Protein AF-A0A850RHV7-F1 (afdb_monomer_lite)

Foldseek 3Di:
DDPDDDDDDPDDDDQCLPNPVNLVVLLCVLVVVLVVVLVVVCVVCVVVVNNVVSVVSNVVSVVRSVVSSVLSSVLSVVVVVVVVVPDDPVVNVVVVVVSVVVVVVVVPPDPPVVLVVVLVCPVQADAQDANDDDPFKAWDDDPDAQKTKIWGDDRQKTKIFIDDSPDRGTAKIKIKHFADLCLVVNQVSVCVRVNAFPDDDVVQSKTKHDDPQQKIWIWGKACDDVPGTTITMTMIHRD

Organism: NCBI:txid504901

Structure (mmCIF, N/CA/C/O backbone):
data_AF-A0A850RHV7-F1
#
_entry.id   AF-A0A850RHV7-F1
#
loop_
_atom_site.group_PDB
_atom_site.id
_atom_site.type_symbol
_atom_site.label_atom_id
_atom_site.label_alt_id
_atom_site.label_comp_id
_atom_site.label_asym_id
_atom_site.label_entity_id
_atom_site.label_seq_id
_atom_site.pdbx_PDB_ins_code
_atom_site.Cartn_x
_atom_site.Cartn_y
_atom_site.Cartn_z
_atom_site.occupancy
_atom_site.B_iso_or_equiv
_atom_site.auth_seq_id
_atom_site.auth_comp_id
_atom_site.auth_asym_id
_atom_site.auth_atom_id
_atom_site.pdbx_PDB_model_num
ATOM 1 N N . MET A 1 1 ? -63.631 -4.084 58.390 1.00 56.34 1 MET A N 1
ATOM 2 C CA . MET A 1 1 ? -63.348 -4.512 57.002 1.00 56.34 1 MET A CA 1
ATOM 3 C C . MET A 1 1 ? -61.893 -4.190 56.714 1.00 56.34 1 MET A C 1
ATOM 5 O O . MET A 1 1 ? -61.478 -3.075 57.003 1.00 56.34 1 MET A O 1
ATOM 9 N N . LYS A 1 2 ? -61.099 -5.168 56.269 1.00 55.19 2 LYS A N 1
ATOM 10 C CA . LYS A 1 2 ? -59.670 -4.976 55.983 1.00 55.19 2 LYS A CA 1
ATOM 11 C C . LYS A 1 2 ? -59.550 -4.322 54.597 1.00 55.19 2 LYS A C 1
ATOM 13 O O . LYS A 1 2 ? -60.200 -4.829 53.683 1.00 55.19 2 LYS A O 1
ATOM 18 N N . PRO A 1 3 ? -58.813 -3.211 54.432 1.00 67.62 3 PRO A N 1
ATOM 19 C CA . PRO A 1 3 ? -58.655 -2.593 53.120 1.00 67.62 3 PRO A CA 1
ATOM 20 C C . PRO A 1 3 ? -57.989 -3.586 52.151 1.00 67.62 3 PRO A C 1
ATOM 22 O O . PRO A 1 3 ? -57.141 -4.373 52.591 1.00 67.62 3 PRO A O 1
ATOM 25 N N . PRO A 1 4 ? -58.388 -3.597 50.865 1.00 72.31 4 PRO A N 1
ATOM 26 C CA . PRO A 1 4 ? -57.785 -4.471 49.869 1.00 72.31 4 PRO A CA 1
ATOM 27 C C . PRO A 1 4 ? -56.290 -4.162 49.752 1.00 72.31 4 PRO A C 1
ATOM 29 O O . PRO A 1 4 ? -55.882 -3.000 49.740 1.00 72.31 4 PRO A O 1
ATOM 32 N N . SER A 1 5 ? -55.471 -5.212 49.714 1.00 71.31 5 SER A N 1
ATOM 33 C CA . SER A 1 5 ? -54.028 -5.084 49.522 1.00 71.31 5 SER A CA 1
ATOM 34 C C . SER A 1 5 ? -53.742 -4.390 48.184 1.00 71.31 5 SER A C 1
ATOM 36 O O . SER A 1 5 ? -54.397 -4.725 47.193 1.00 71.31 5 SER A O 1
ATOM 38 N N . PRO A 1 6 ? -52.802 -3.429 48.137 1.00 74.94 6 PRO A N 1
ATOM 39 C CA . PRO A 1 6 ? -52.481 -2.733 46.898 1.00 74.94 6 PRO A CA 1
ATOM 40 C C . PRO A 1 6 ? -51.997 -3.728 45.827 1.00 74.94 6 PRO A C 1
ATOM 42 O O . PRO A 1 6 ? -51.331 -4.712 46.170 1.00 74.94 6 PRO A O 1
ATOM 45 N N . PRO A 1 7 ? -52.335 -3.500 44.545 1.00 73.31 7 PRO A N 1
ATOM 46 C CA . PRO A 1 7 ? -51.920 -4.369 43.451 1.00 73.31 7 PRO A CA 1
ATOM 47 C C . PRO A 1 7 ? -50.393 -4.377 43.324 1.00 73.31 7 PRO A C 1
ATOM 49 O O . PRO A 1 7 ? -49.746 -3.331 43.361 1.00 73.31 7 PRO A O 1
ATOM 52 N N . VAL A 1 8 ? -49.819 -5.572 43.181 1.00 64.19 8 VAL A N 1
ATOM 53 C CA . VAL A 1 8 ? -48.385 -5.754 42.940 1.00 64.19 8 VAL A CA 1
ATOM 54 C C . VAL A 1 8 ? -48.087 -5.316 41.508 1.00 64.19 8 VAL A C 1
ATOM 56 O O . VAL A 1 8 ? -48.475 -5.994 40.557 1.00 64.19 8 VAL A O 1
ATOM 59 N N . VAL A 1 9 ? -47.428 -4.169 41.357 1.00 65.50 9 VAL A N 1
ATOM 60 C CA . VAL A 1 9 ? -46.904 -3.689 40.073 1.00 65.50 9 VAL A CA 1
ATOM 61 C C . VAL A 1 9 ? -45.516 -4.304 39.889 1.00 65.50 9 VAL A C 1
ATOM 63 O O . VAL A 1 9 ? -44.618 -4.062 40.691 1.00 65.50 9 VAL A O 1
ATOM 66 N N . TRP A 1 10 ? -45.368 -5.157 38.873 1.00 55.22 10 TRP A N 1
ATOM 67 C CA . TRP A 1 10 ? -44.138 -5.910 38.576 1.00 55.22 10 TRP A CA 1
ATOM 68 C C . TRP A 1 10 ? -43.162 -5.160 37.656 1.00 55.22 10 TRP A C 1
ATOM 70 O O . TRP A 1 10 ? -42.093 -5.678 37.340 1.00 55.22 10 TRP A O 1
ATOM 80 N N . GLU A 1 11 ? -43.517 -3.952 37.228 1.00 60.34 11 GLU A N 1
ATOM 81 C CA . GLU A 1 11 ? -42.698 -3.116 36.354 1.00 60.34 11 GLU A CA 1
ATOM 82 C C . GLU A 1 11 ? -41.850 -2.177 37.214 1.00 60.34 11 GLU A C 1
ATOM 84 O O . GLU A 1 11 ? -42.357 -1.269 37.871 1.00 60.34 11 GLU A O 1
ATOM 89 N N . ILE A 1 12 ? -40.546 -2.450 37.263 1.00 63.41 12 ILE A N 1
ATOM 90 C CA . ILE A 1 12 ? -39.559 -1.567 37.881 1.00 63.41 12 ILE A CA 1
ATOM 91 C C . ILE A 1 12 ? -38.807 -0.891 36.740 1.00 63.41 12 ILE A C 1
ATOM 93 O O . ILE A 1 12 ? -38.075 -1.559 36.009 1.00 63.41 12 ILE A O 1
ATOM 97 N N . ASP A 1 13 ? -38.946 0.427 36.625 1.00 64.81 13 ASP A N 1
ATOM 98 C CA . ASP A 1 13 ? -38.150 1.227 35.701 1.00 64.81 13 ASP A CA 1
ATOM 99 C C . ASP A 1 13 ? -36.685 1.210 36.150 1.00 64.81 13 ASP A C 1
ATOM 101 O O . ASP A 1 13 ? -36.299 1.835 37.143 1.00 64.81 13 ASP A O 1
ATOM 105 N N . ILE A 1 14 ? -35.843 0.462 35.435 1.00 68.75 14 ILE A N 1
ATOM 106 C CA . ILE A 1 14 ? -34.402 0.442 35.684 1.00 68.75 14 ILE A CA 1
ATOM 107 C C . ILE A 1 14 ? -33.757 1.481 34.770 1.00 68.75 14 ILE A C 1
ATOM 109 O O . ILE A 1 14 ? -33.714 1.287 33.554 1.00 68.75 14 ILE A O 1
ATOM 113 N N . PRO A 1 15 ? -33.172 2.561 35.311 1.00 73.81 15 PRO A N 1
ATOM 114 C CA . PRO A 1 15 ? -32.574 3.579 34.474 1.00 73.81 15 PRO A CA 1
ATOM 115 C C . PRO A 1 15 ? -31.233 3.086 33.907 1.00 73.81 15 PRO A C 1
ATOM 117 O O . PRO A 1 15 ? -30.179 3.279 34.499 1.00 73.81 15 PRO A O 1
ATOM 120 N N . LEU A 1 16 ? -31.267 2.470 32.723 1.00 74.81 16 LEU A N 1
ATOM 121 C CA . LEU A 1 16 ? -30.108 1.998 31.949 1.00 74.81 16 LEU A CA 1
ATOM 122 C C . LEU A 1 16 ? -28.865 2.920 31.962 1.00 74.81 16 LEU A C 1
ATOM 124 O O . LEU A 1 16 ? -27.776 2.452 32.282 1.00 74.81 16 LEU A O 1
ATOM 128 N N . ALA A 1 17 ? -29.003 4.213 31.652 1.00 74.94 17 ALA A N 1
ATOM 129 C CA . ALA A 1 17 ? -27.884 5.149 31.503 1.00 74.94 17 ALA A CA 1
ATOM 130 C C . ALA A 1 17 ? -27.343 5.726 32.823 1.00 74.94 17 ALA A C 1
ATOM 132 O O . ALA A 1 17 ? -26.200 6.171 32.864 1.00 74.94 17 ALA A O 1
ATOM 133 N N . THR A 1 18 ? -28.133 5.735 33.900 1.00 79.31 18 THR A N 1
ATOM 134 C CA . THR A 1 18 ? -27.701 6.268 35.209 1.00 79.31 18 THR A CA 1
ATOM 135 C C . THR A 1 18 ? -27.485 5.176 36.250 1.00 79.31 18 THR A C 1
ATOM 137 O O . THR A 1 18 ? -27.020 5.461 37.352 1.00 79.31 18 THR A O 1
ATOM 140 N N . ASN A 1 19 ? -27.767 3.913 35.914 1.00 83.50 19 ASN A N 1
ATOM 141 C CA . ASN A 1 19 ? -27.531 2.789 36.804 1.00 83.50 19 ASN A CA 1
ATOM 142 C C . ASN A 1 19 ? -26.015 2.565 36.978 1.00 83.50 19 ASN A C 1
ATOM 144 O O . ASN A 1 19 ? -25.340 2.116 36.045 1.00 83.50 19 ASN A O 1
ATOM 148 N N . PRO A 1 20 ? -25.458 2.794 38.184 1.00 83.19 20 PRO A N 1
ATOM 149 C CA . PRO A 1 20 ? -24.019 2.718 38.408 1.00 83.19 20 PRO A CA 1
ATOM 150 C C . PRO A 1 20 ? -23.471 1.297 38.250 1.00 83.19 20 PRO A C 1
ATOM 152 O O . PRO A 1 20 ? -22.288 1.131 37.965 1.00 83.19 20 PRO A O 1
ATOM 155 N N . ARG A 1 21 ? -24.298 0.256 38.430 1.00 84.31 21 ARG A N 1
ATOM 156 C CA . ARG A 1 21 ? -23.876 -1.131 38.185 1.00 84.31 21 ARG A CA 1
ATOM 157 C C . ARG A 1 21 ? -23.715 -1.384 36.691 1.00 84.31 21 ARG A C 1
ATOM 159 O O . ARG A 1 21 ? -22.698 -1.933 36.288 1.00 84.31 21 ARG A O 1
ATOM 166 N N . LEU A 1 22 ? -24.673 -0.925 35.887 1.00 80.06 22 LEU A N 1
ATOM 167 C CA . LEU A 1 22 ? -24.656 -1.104 34.436 1.00 80.06 22 LEU A CA 1
ATOM 168 C C . LEU A 1 22 ? -23.506 -0.312 33.799 1.00 80.06 22 LEU A C 1
ATOM 170 O O . LEU A 1 22 ? -22.745 -0.872 33.015 1.00 80.06 22 LEU A O 1
ATOM 174 N N . LEU A 1 23 ? -23.294 0.939 34.221 1.00 85.75 23 LEU A N 1
ATOM 175 C CA . LEU A 1 23 ? -22.152 1.749 33.781 1.00 85.75 23 LEU A CA 1
ATOM 176 C C . LEU A 1 23 ? -20.805 1.101 34.121 1.00 85.75 23 LEU A C 1
ATOM 178 O O . LEU A 1 23 ? -19.909 1.081 33.280 1.00 85.75 23 LEU A O 1
ATOM 182 N N . LYS A 1 24 ? -20.662 0.528 35.325 1.00 89.00 24 LYS A N 1
ATOM 183 C CA . LYS A 1 24 ? -19.456 -0.225 35.702 1.00 89.00 24 LYS A CA 1
ATOM 184 C C . LYS A 1 24 ? -19.240 -1.432 34.798 1.00 89.00 24 LYS A C 1
ATOM 186 O O . LYS A 1 24 ? -18.117 -1.655 34.363 1.00 89.00 24 LYS A O 1
ATOM 191 N N . THR A 1 25 ? -20.293 -2.191 34.499 1.00 85.19 25 THR A N 1
ATOM 192 C CA . THR A 1 25 ? -20.202 -3.344 33.597 1.00 85.19 25 THR A CA 1
ATOM 193 C C . THR A 1 25 ? -19.806 -2.919 32.186 1.00 85.19 25 THR A C 1
ATOM 195 O O . THR A 1 25 ? -18.900 -3.520 31.623 1.00 85.19 25 THR A O 1
ATOM 198 N N . LEU A 1 26 ? -20.411 -1.863 31.635 1.00 84.38 26 LEU A N 1
ATOM 199 C CA . LEU A 1 26 ? -20.049 -1.340 30.313 1.00 84.38 26 LEU A CA 1
ATOM 200 C C . LEU A 1 26 ? -18.598 -0.854 30.267 1.00 84.38 26 LEU A C 1
ATOM 202 O O . LEU A 1 26 ? -17.870 -1.198 29.342 1.00 84.38 26 LEU A O 1
ATOM 206 N N . ALA A 1 27 ? -18.161 -0.099 31.279 1.00 86.56 27 ALA A N 1
ATOM 207 C CA . ALA A 1 27 ? -16.779 0.362 31.376 1.00 86.56 27 ALA A CA 1
ATOM 208 C C . ALA A 1 27 ? -15.800 -0.817 31.446 1.00 86.56 27 ALA A C 1
ATOM 210 O O . ALA A 1 27 ? -14.771 -0.806 30.775 1.00 86.56 27 ALA A O 1
ATOM 211 N N . LEU A 1 28 ? -16.143 -1.852 32.218 1.00 87.50 28 LEU A N 1
ATOM 212 C CA . LEU A 1 28 ? -15.325 -3.052 32.353 1.00 87.50 28 LEU A CA 1
ATOM 213 C C . LEU A 1 28 ? -15.251 -3.820 31.033 1.00 87.50 28 LEU A C 1
ATOM 215 O O . LEU A 1 28 ? -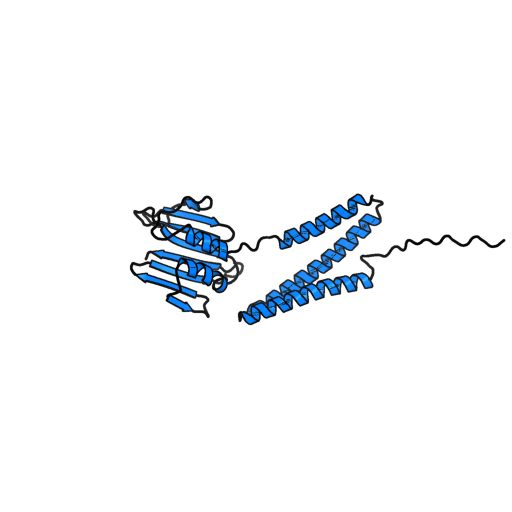14.157 -4.165 30.611 1.00 87.50 28 LEU A O 1
ATOM 219 N N . VAL A 1 29 ? -16.379 -4.045 30.357 1.00 83.38 29 VAL A N 1
ATOM 220 C CA . VAL A 1 29 ? -16.415 -4.762 29.074 1.00 83.38 29 VAL A CA 1
ATOM 221 C C . VAL A 1 29 ? -15.626 -4.010 28.002 1.00 83.38 29 VAL A C 1
ATOM 223 O O . VAL A 1 29 ? -14.756 -4.608 27.371 1.00 83.38 29 VAL A O 1
ATOM 226 N N . SER A 1 30 ? -15.862 -2.706 27.828 1.00 82.25 30 SER A N 1
ATOM 227 C CA . SER A 1 30 ? -15.127 -1.897 26.846 1.00 82.25 30 SER A CA 1
ATOM 228 C C . SER A 1 30 ? -13.633 -1.818 27.168 1.00 82.25 30 SER A C 1
ATOM 230 O O . SER A 1 30 ? -12.800 -1.967 26.276 1.00 82.25 30 SER A O 1
ATOM 232 N N . GLY A 1 31 ? -13.284 -1.626 28.443 1.00 83.38 31 GLY A N 1
ATOM 233 C CA . GLY A 1 31 ? -11.894 -1.573 28.892 1.00 83.38 31 GLY A CA 1
ATOM 234 C C . GLY A 1 31 ? -11.169 -2.906 28.715 1.00 83.38 31 GLY A C 1
ATOM 235 O O . GLY A 1 31 ? -10.042 -2.928 28.229 1.00 83.38 31 GLY A O 1
ATOM 236 N N . LEU A 1 32 ? -11.819 -4.025 29.048 1.00 84.31 32 LEU A N 1
ATOM 237 C CA . LEU A 1 32 ? -11.247 -5.362 28.894 1.00 84.31 32 LEU A CA 1
ATOM 238 C C . LEU A 1 32 ? -11.066 -5.720 27.414 1.00 84.31 32 LEU A C 1
ATOM 240 O O . LEU A 1 32 ? -10.024 -6.254 27.047 1.00 84.31 32 LEU A O 1
ATOM 244 N N . ALA A 1 33 ? -12.039 -5.393 26.558 1.00 80.69 33 ALA A N 1
ATOM 245 C CA . ALA A 1 33 ? -11.933 -5.613 25.118 1.00 80.69 33 ALA A CA 1
ATOM 246 C C . ALA A 1 33 ? -10.753 -4.834 24.513 1.00 80.69 33 ALA A C 1
ATOM 248 O O . ALA A 1 33 ? -9.959 -5.405 23.761 1.00 80.69 33 ALA A O 1
ATOM 249 N N . ALA A 1 34 ? -10.596 -3.561 24.889 1.00 83.56 34 ALA A N 1
ATOM 250 C CA . ALA A 1 34 ? -9.466 -2.741 24.467 1.00 83.56 34 ALA A CA 1
ATOM 251 C C . ALA A 1 34 ? -8.128 -3.288 24.988 1.00 83.56 34 ALA A C 1
ATOM 253 O O . ALA A 1 34 ? -7.177 -3.390 24.220 1.00 83.56 34 ALA A O 1
ATOM 254 N N . LEU A 1 35 ? -8.068 -3.691 26.262 1.00 86.44 35 LEU A N 1
ATOM 255 C CA . LEU A 1 35 ? -6.861 -4.226 26.897 1.00 86.44 35 LEU A CA 1
ATOM 256 C C . LEU A 1 35 ? -6.415 -5.560 26.289 1.00 86.44 35 LEU A C 1
ATOM 258 O O . LEU A 1 35 ? -5.232 -5.755 26.034 1.00 86.44 35 LEU A O 1
ATOM 262 N N . ILE A 1 36 ? -7.344 -6.492 26.069 1.00 83.38 36 ILE A N 1
ATOM 263 C CA . ILE A 1 36 ? -7.024 -7.801 25.484 1.00 83.38 36 ILE A CA 1
ATOM 264 C C . ILE A 1 36 ? -6.533 -7.619 24.047 1.00 83.38 36 ILE A C 1
ATOM 266 O O . ILE A 1 36 ? -5.511 -8.193 23.673 1.00 83.38 36 ILE A O 1
ATOM 270 N N . SER A 1 37 ? -7.231 -6.796 23.257 1.00 82.00 37 SER A N 1
ATOM 271 C CA . SER A 1 37 ? -6.857 -6.531 21.863 1.00 82.00 37 SER A CA 1
ATOM 272 C C . SER A 1 37 ? -5.495 -5.845 21.769 1.00 82.00 37 SER A C 1
ATOM 274 O O . SER A 1 37 ? -4.669 -6.226 20.940 1.00 82.00 37 SER A O 1
ATOM 276 N N . SER A 1 38 ? -5.232 -4.878 22.653 1.00 85.81 38 SER A N 1
ATOM 277 C CA . SER A 1 38 ? -3.954 -4.176 22.681 1.00 85.81 38 SER A CA 1
ATOM 278 C C . SER A 1 38 ? -2.811 -5.077 23.132 1.00 85.81 38 SER A C 1
ATOM 280 O O . SER A 1 38 ? -1.767 -5.076 22.494 1.00 85.81 38 SER A O 1
ATOM 282 N N . LEU A 1 39 ? -3.011 -5.912 24.158 1.00 87.50 39 LEU A N 1
ATOM 283 C CA . LEU A 1 39 ? -2.012 -6.887 24.592 1.00 87.50 39 LEU A CA 1
ATOM 284 C C . LEU A 1 39 ? -1.664 -7.858 23.459 1.00 87.50 39 LEU A C 1
ATOM 286 O O . LEU A 1 39 ? -0.488 -8.107 23.205 1.00 87.50 39 LEU A O 1
ATOM 290 N N . PHE A 1 40 ? -2.678 -8.382 22.768 1.00 85.31 40 PHE A N 1
ATOM 291 C CA . PHE A 1 40 ? -2.483 -9.302 21.653 1.00 85.31 40 PHE A CA 1
ATOM 292 C C . PHE A 1 40 ? -1.669 -8.661 20.521 1.00 85.31 40 PHE A C 1
ATOM 294 O O . PHE A 1 40 ? -0.684 -9.245 20.071 1.00 85.31 40 PHE A O 1
ATOM 301 N N . MET A 1 41 ? -2.018 -7.440 20.108 1.00 83.62 41 MET A N 1
ATOM 302 C CA . MET A 1 41 ? -1.272 -6.744 19.059 1.00 83.62 41 MET A CA 1
ATOM 303 C C . MET A 1 41 ? 0.144 -6.349 19.489 1.00 83.62 41 MET A C 1
ATOM 305 O O . MET A 1 41 ? 1.075 -6.498 18.702 1.00 83.62 41 MET A O 1
ATOM 309 N N . SER A 1 42 ? 0.346 -5.926 20.739 1.00 84.50 42 SER A N 1
ATOM 310 C CA . SER A 1 42 ? 1.684 -5.629 21.266 1.00 84.50 42 SER A CA 1
ATOM 311 C C . SER A 1 42 ? 2.602 -6.853 21.241 1.00 84.50 42 SER A C 1
ATOM 313 O O . SER A 1 42 ? 3.787 -6.721 20.950 1.00 84.50 42 SER A O 1
ATOM 315 N N . VAL A 1 43 ? 2.070 -8.053 21.509 1.00 84.06 43 VAL A N 1
ATOM 316 C CA . VAL A 1 43 ? 2.837 -9.306 21.392 1.00 84.06 43 VAL A CA 1
ATOM 317 C C . VAL A 1 43 ? 3.244 -9.568 19.941 1.00 84.06 43 VAL A C 1
ATOM 319 O O . VAL A 1 43 ? 4.384 -9.960 19.695 1.00 84.06 43 VAL A O 1
ATOM 322 N N . ILE A 1 44 ? 2.345 -9.329 18.982 1.00 81.56 44 ILE A N 1
ATOM 323 C CA . ILE A 1 44 ? 2.637 -9.496 17.551 1.00 81.56 44 ILE A CA 1
ATOM 324 C C . ILE A 1 44 ? 3.730 -8.521 17.100 1.00 81.56 44 ILE A C 1
ATOM 326 O O . ILE A 1 44 ? 4.703 -8.957 16.488 1.00 81.56 44 ILE A O 1
ATOM 330 N N . LEU A 1 45 ? 3.609 -7.234 17.432 1.00 77.50 45 LEU A N 1
ATOM 331 C CA . LEU A 1 45 ? 4.607 -6.222 17.064 1.00 77.50 45 LEU A CA 1
ATOM 332 C C . LEU A 1 45 ? 5.962 -6.478 17.730 1.00 77.50 45 LEU A C 1
ATOM 334 O O . LEU A 1 45 ? 6.998 -6.454 17.065 1.00 77.50 45 LEU A O 1
ATOM 338 N N . GLY A 1 46 ? 5.962 -6.842 19.015 1.00 81.25 46 GLY A N 1
ATOM 339 C CA . GLY A 1 46 ? 7.181 -7.238 19.720 1.00 81.25 46 GLY A CA 1
ATOM 340 C C . GLY A 1 46 ? 7.875 -8.437 19.062 1.00 81.25 46 GLY A C 1
ATOM 341 O O . GLY A 1 46 ? 9.099 -8.452 18.938 1.00 81.25 46 GLY A O 1
ATOM 342 N N . ALA A 1 47 ? 7.110 -9.414 18.560 1.00 78.25 47 ALA A N 1
ATOM 343 C CA . ALA A 1 47 ? 7.654 -10.548 17.807 1.00 78.25 47 ALA A CA 1
ATOM 344 C C . ALA A 1 47 ? 8.232 -10.151 16.432 1.00 78.25 47 ALA A C 1
ATOM 346 O O . ALA A 1 47 ? 9.098 -10.850 15.908 1.00 78.25 47 ALA A O 1
ATOM 347 N N . GLN A 1 48 ? 7.787 -9.029 15.860 1.00 80.94 48 GLN A N 1
ATOM 348 C CA . GLN A 1 48 ? 8.301 -8.459 14.608 1.00 80.94 48 GLN A CA 1
ATOM 349 C C . GLN A 1 48 ? 9.480 -7.489 14.825 1.00 80.94 48 GLN A C 1
ATOM 351 O O . GLN A 1 48 ? 10.013 -6.935 13.857 1.00 80.94 48 GLN A O 1
ATOM 356 N N . SER A 1 49 ? 9.935 -7.343 16.077 1.00 76.12 49 SER A N 1
ATOM 357 C CA . SER A 1 49 ? 10.937 -6.366 16.522 1.00 76.12 49 SER A CA 1
ATOM 358 C C . SER A 1 49 ? 10.528 -4.909 16.289 1.00 76.12 49 SER A C 1
ATOM 360 O O . SER A 1 49 ? 11.399 -4.051 16.160 1.00 76.12 49 SER A O 1
ATOM 362 N N . ASP A 1 50 ? 9.226 -4.634 16.250 1.00 78.00 50 ASP A N 1
ATOM 363 C CA . ASP A 1 50 ? 8.664 -3.303 16.025 1.00 78.00 50 ASP A CA 1
ATOM 364 C C . ASP A 1 50 ? 8.180 -2.691 17.349 1.00 78.00 50 ASP A C 1
ATOM 366 O O . ASP A 1 50 ? 6.995 -2.665 17.685 1.00 78.00 50 ASP A O 1
ATOM 370 N N . TRP A 1 51 ? 9.143 -2.320 18.194 1.00 84.25 51 TRP A N 1
ATOM 371 C CA . TRP A 1 51 ? 8.875 -1.880 19.568 1.00 84.25 51 TRP A CA 1
ATOM 372 C C . TRP A 1 51 ? 8.394 -0.431 19.652 1.00 84.25 51 TRP A C 1
ATOM 374 O O . TRP A 1 51 ? 7.672 -0.085 20.592 1.00 84.25 51 TRP A O 1
ATOM 384 N N . ASP A 1 52 ? 8.775 0.395 18.677 1.00 83.75 52 ASP A N 1
ATOM 385 C CA . ASP A 1 52 ? 8.463 1.825 18.653 1.00 83.75 52 ASP A CA 1
ATOM 386 C C . ASP A 1 52 ? 6.961 2.069 18.413 1.00 83.75 52 ASP A C 1
ATOM 388 O O . ASP A 1 52 ? 6.380 2.996 18.985 1.00 83.75 52 ASP A O 1
ATOM 392 N N . ASP A 1 53 ? 6.297 1.164 17.688 1.00 80.88 53 ASP A N 1
ATOM 393 C CA . ASP A 1 53 ? 4.877 1.268 17.342 1.00 80.88 53 ASP A CA 1
ATOM 394 C C . ASP A 1 53 ? 3.916 0.775 18.440 1.00 80.88 53 ASP A C 1
ATOM 396 O O . ASP A 1 53 ? 2.709 1.037 18.399 1.00 80.88 53 ASP A O 1
ATOM 400 N N . ILE A 1 54 ? 4.422 0.128 19.494 1.00 86.50 54 ILE A N 1
ATOM 401 C CA . ILE A 1 54 ? 3.581 -0.403 20.580 1.00 86.50 54 ILE A CA 1
ATOM 402 C C . ILE A 1 54 ? 2.892 0.724 21.362 1.00 86.50 54 ILE A C 1
ATOM 404 O O . ILE A 1 54 ? 1.699 0.644 21.666 1.00 86.50 54 ILE A O 1
ATOM 408 N N . ALA A 1 55 ? 3.626 1.785 21.703 1.00 85.56 55 ALA A N 1
ATOM 409 C CA . ALA A 1 55 ? 3.092 2.907 22.473 1.00 85.56 55 ALA A CA 1
ATOM 410 C C . ALA A 1 55 ? 1.961 3.668 21.744 1.00 85.56 55 ALA A C 1
ATOM 412 O O . ALA A 1 55 ? 0.892 3.840 22.345 1.00 85.56 55 ALA A O 1
ATOM 413 N N . PRO A 1 56 ? 2.124 4.102 20.475 1.00 80.00 56 PRO A N 1
ATOM 414 C CA . PRO A 1 56 ? 1.034 4.741 19.743 1.00 80.00 56 PRO A CA 1
ATOM 415 C C . PRO A 1 56 ? -0.158 3.794 19.551 1.00 80.00 56 PRO A C 1
ATOM 417 O O . PRO A 1 56 ? -1.304 4.223 19.706 1.00 80.00 56 PRO A O 1
ATOM 420 N N . LEU A 1 57 ? 0.081 2.498 19.323 1.00 82.31 57 LEU A N 1
ATOM 421 C CA . LEU A 1 57 ? -0.986 1.509 19.189 1.00 82.31 57 LEU A CA 1
ATOM 422 C C . LEU A 1 57 ? -1.805 1.337 20.478 1.00 82.31 57 LEU A C 1
ATOM 424 O O . LEU A 1 57 ? -3.037 1.298 20.431 1.00 82.31 57 LEU A O 1
ATOM 428 N N . LEU A 1 58 ? -1.149 1.284 21.642 1.00 87.38 58 LEU A N 1
ATOM 429 C CA . LEU A 1 58 ? -1.828 1.266 22.942 1.00 87.38 58 LEU A CA 1
ATOM 430 C C . LEU A 1 58 ? -2.727 2.497 23.119 1.00 87.38 58 LEU A C 1
ATOM 432 O O . LEU A 1 58 ? -3.853 2.371 23.608 1.00 87.38 58 LEU A O 1
ATOM 436 N N . GLY A 1 59 ? -2.260 3.666 22.673 1.00 82.25 59 GLY A N 1
ATOM 437 C CA . GLY A 1 59 ? -3.049 4.897 22.647 1.00 82.25 59 GLY A CA 1
ATOM 438 C C . GLY A 1 59 ? -4.300 4.780 21.772 1.00 82.25 59 GLY A C 1
ATOM 439 O O . GLY A 1 59 ? -5.393 5.149 22.208 1.00 82.25 59 GLY A O 1
ATOM 440 N N . ILE A 1 60 ? -4.171 4.204 20.573 1.00 81.81 60 ILE A N 1
ATOM 441 C CA . ILE A 1 60 ? -5.301 3.967 19.662 1.00 81.81 60 ILE A CA 1
ATOM 442 C C . ILE A 1 60 ? -6.321 3.020 20.300 1.00 81.81 60 ILE A C 1
ATOM 444 O O . ILE A 1 60 ? -7.509 3.335 20.328 1.00 81.81 60 ILE A O 1
ATOM 448 N N . PHE A 1 61 ? -5.892 1.895 20.876 1.00 83.31 61 PHE A N 1
ATOM 449 C CA . PHE A 1 61 ? -6.817 0.965 21.531 1.00 83.31 61 PHE A CA 1
ATOM 450 C C . PHE A 1 61 ? -7.507 1.573 22.754 1.00 83.31 61 PHE A C 1
ATOM 452 O O . PHE A 1 61 ? -8.692 1.317 22.972 1.00 83.31 61 PHE A O 1
ATOM 459 N N . ALA A 1 62 ? -6.813 2.413 23.528 1.00 85.88 62 ALA A N 1
ATOM 460 C CA . ALA A 1 62 ? -7.433 3.154 24.622 1.00 85.88 62 ALA A CA 1
ATOM 461 C C . ALA A 1 62 ? -8.526 4.110 24.110 1.00 85.88 62 ALA A C 1
ATOM 463 O O . ALA A 1 62 ? -9.622 4.151 24.674 1.00 85.88 62 ALA A O 1
ATOM 464 N N . LEU A 1 63 ? -8.265 4.824 23.007 1.00 84.50 63 LEU A N 1
ATOM 465 C CA . LEU A 1 63 ? -9.254 5.681 22.345 1.00 84.50 63 LEU A CA 1
ATOM 466 C C . LEU A 1 63 ? -10.444 4.880 21.805 1.00 84.50 63 LEU A C 1
ATOM 468 O O . LEU A 1 63 ? -11.586 5.294 21.995 1.00 84.50 63 LEU A O 1
ATOM 472 N N . VAL A 1 64 ? -10.206 3.717 21.193 1.00 80.38 64 VAL A N 1
ATOM 473 C CA . VAL A 1 64 ? -11.266 2.815 20.713 1.00 80.38 64 VAL A CA 1
ATOM 474 C C . VAL A 1 64 ? -12.124 2.314 21.876 1.00 80.38 64 VAL A C 1
ATOM 476 O O . VAL A 1 64 ? -13.350 2.382 21.804 1.00 80.38 64 VAL A O 1
ATOM 479 N N . GLY A 1 65 ? -11.508 1.874 22.977 1.00 82.19 65 GLY A N 1
ATOM 480 C CA . GLY A 1 65 ? -12.225 1.441 24.179 1.00 82.19 65 GLY A CA 1
ATOM 481 C C . GLY A 1 65 ? -13.093 2.550 24.777 1.00 82.19 65 GLY A C 1
ATOM 482 O O . GLY A 1 65 ? -14.258 2.317 25.117 1.00 82.19 65 GLY A O 1
ATOM 483 N N . LEU A 1 66 ? -12.564 3.776 24.842 1.00 84.75 66 LEU A N 1
ATOM 484 C CA . LEU A 1 66 ? -13.320 4.954 25.271 1.00 84.75 66 LEU A CA 1
ATOM 485 C C . LEU A 1 66 ? -14.480 5.259 24.312 1.00 84.75 66 LEU A C 1
ATOM 487 O O . LEU A 1 66 ? -15.602 5.484 24.765 1.00 84.75 66 LEU A O 1
ATOM 491 N N . GLY A 1 67 ? -14.239 5.214 23.000 1.00 79.38 67 GLY A N 1
ATOM 492 C CA . GLY A 1 67 ? -15.258 5.430 21.972 1.00 79.38 67 GLY A CA 1
ATOM 493 C C . GLY A 1 67 ? -16.390 4.405 22.046 1.00 79.38 67 GLY A C 1
ATOM 494 O O . GLY A 1 67 ? -17.566 4.774 21.987 1.00 79.38 67 GLY A O 1
ATOM 495 N N . MET A 1 68 ? -16.061 3.130 22.269 1.00 82.19 68 MET A N 1
ATOM 496 C CA . MET A 1 68 ? -17.049 2.073 22.499 1.00 82.19 68 MET A CA 1
ATOM 497 C C . MET A 1 68 ? -17.869 2.329 23.765 1.00 82.19 68 MET A C 1
ATOM 499 O O . MET A 1 68 ? -19.093 2.219 23.737 1.00 82.19 68 MET A O 1
ATOM 503 N N . PHE A 1 69 ? -17.222 2.702 24.873 1.00 82.50 69 PHE A N 1
ATOM 504 C CA . PHE A 1 69 ? -17.924 3.037 26.112 1.00 82.50 69 PHE A CA 1
ATOM 505 C C . PHE A 1 69 ? -18.903 4.204 25.923 1.00 82.50 69 PHE A C 1
ATOM 507 O O . PHE A 1 69 ? -20.078 4.082 26.274 1.00 82.50 69 PHE A O 1
ATOM 514 N N . VAL A 1 70 ? -18.451 5.304 25.315 1.00 83.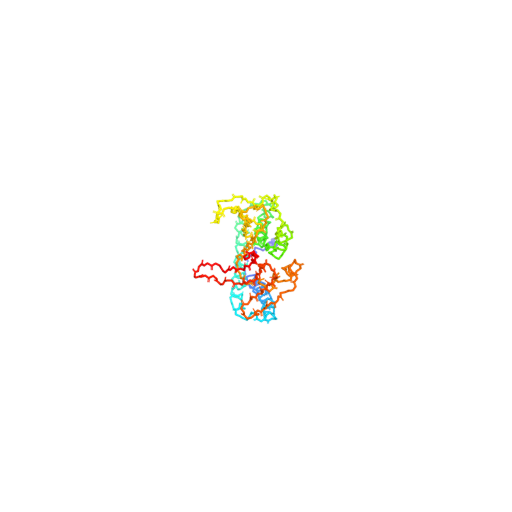69 70 VAL A N 1
ATOM 515 C CA . VAL A 1 70 ? -19.301 6.466 25.016 1.00 83.69 70 VAL A CA 1
ATOM 516 C C . VAL A 1 70 ? -20.470 6.062 24.118 1.00 83.69 70 VAL A C 1
ATOM 518 O O . VAL A 1 70 ? -21.608 6.438 24.392 1.00 83.69 70 VAL A O 1
ATOM 521 N N . SER A 1 71 ? -20.219 5.238 23.100 1.00 79.62 71 SER A N 1
ATOM 522 C CA . SER A 1 71 ? -21.264 4.733 22.205 1.00 79.62 71 SER A CA 1
ATOM 523 C C . SER A 1 71 ? -22.325 3.926 22.957 1.00 79.62 71 SER A C 1
ATOM 525 O O . SER A 1 71 ? -23.514 4.170 22.768 1.00 79.62 71 SER A O 1
ATOM 527 N N . PHE A 1 72 ? -21.936 3.029 23.871 1.00 80.88 72 PHE A N 1
ATOM 528 C CA . PHE A 1 72 ? -22.900 2.294 24.698 1.00 80.88 72 PHE A CA 1
ATOM 529 C C . PHE A 1 72 ? -23.730 3.211 25.600 1.00 80.88 72 PHE A C 1
ATOM 531 O O . PHE A 1 72 ? -24.935 2.999 25.738 1.00 80.88 72 PHE A O 1
ATOM 538 N N . VAL A 1 73 ? -23.120 4.247 26.181 1.00 81.69 73 VAL A N 1
ATOM 539 C CA . VAL A 1 73 ? -23.842 5.240 26.992 1.00 81.69 73 VAL A CA 1
ATOM 540 C C . VAL A 1 73 ? -24.841 6.023 26.139 1.00 81.69 73 VAL A C 1
ATOM 542 O O . VAL A 1 73 ? -25.988 6.194 26.547 1.00 81.69 73 VAL A O 1
ATOM 545 N N . LEU A 1 74 ? -24.453 6.450 24.936 1.00 81.62 74 LEU A N 1
ATOM 546 C CA . LEU A 1 74 ? -25.355 7.134 24.005 1.00 81.62 74 LEU A CA 1
ATOM 547 C C . LEU A 1 74 ? -26.504 6.226 23.551 1.00 81.62 74 LEU A C 1
ATOM 549 O O . LEU A 1 74 ? -27.644 6.680 23.456 1.00 81.62 74 LEU A O 1
ATOM 553 N N . ILE A 1 75 ? -26.244 4.937 23.329 1.00 80.06 75 ILE A N 1
ATOM 554 C CA . ILE A 1 75 ? -27.291 3.951 23.033 1.00 80.06 75 ILE A CA 1
ATOM 555 C C . ILE A 1 75 ? -28.247 3.817 24.225 1.00 80.06 75 ILE A C 1
ATOM 557 O O . ILE A 1 75 ? -29.459 3.881 24.049 1.00 80.06 75 ILE A O 1
ATOM 561 N N . ALA A 1 76 ? -27.730 3.702 25.449 1.00 78.06 76 ALA A N 1
ATOM 562 C CA . ALA A 1 76 ? -28.569 3.626 26.644 1.00 78.06 76 ALA A CA 1
ATOM 563 C C . ALA A 1 76 ? -29.437 4.887 26.824 1.00 78.06 76 ALA A C 1
ATOM 565 O O . ALA A 1 76 ? -30.616 4.779 27.155 1.00 78.06 76 ALA A O 1
ATOM 566 N N . LEU A 1 77 ? -28.882 6.075 26.559 1.00 78.25 77 LEU A N 1
ATOM 567 C CA . LEU A 1 77 ? -29.610 7.349 26.612 1.00 78.25 77 LEU A CA 1
ATOM 568 C C . LEU A 1 77 ? -30.669 7.468 25.511 1.00 78.25 77 LEU A C 1
ATOM 570 O O . LEU A 1 77 ? -31.785 7.919 25.772 1.00 78.25 77 LEU A O 1
ATOM 574 N N . THR A 1 78 ? -30.344 7.069 24.281 1.00 74.75 78 THR A N 1
ATOM 575 C CA . THR A 1 78 ? -31.310 7.074 23.173 1.00 74.75 78 THR A CA 1
ATOM 576 C C . THR A 1 78 ? -32.457 6.107 23.447 1.00 74.75 78 THR A C 1
ATOM 578 O O . THR A 1 78 ? -33.609 6.504 23.318 1.00 74.75 78 THR A O 1
ATOM 581 N N . VAL A 1 79 ? -32.176 4.892 23.925 1.00 73.50 79 VAL A N 1
ATOM 582 C CA . VAL A 1 79 ? -33.209 3.926 24.335 1.00 73.50 79 VAL A CA 1
ATOM 583 C C . VAL A 1 79 ? -34.104 4.505 25.434 1.00 73.50 79 VAL A C 1
ATOM 585 O O . VAL A 1 79 ? -35.317 4.511 25.264 1.00 73.50 79 VAL A O 1
ATOM 588 N N . GLN A 1 80 ? -33.541 5.086 26.498 1.00 72.06 80 GLN A N 1
ATOM 589 C CA . GLN A 1 80 ? -34.340 5.706 27.567 1.00 72.06 80 GLN A CA 1
ATOM 590 C C . GLN A 1 80 ? -35.216 6.869 27.087 1.00 72.06 80 GLN A C 1
ATOM 592 O O . GLN A 1 80 ? -36.381 6.984 27.469 1.00 72.06 80 GLN A O 1
ATOM 597 N N . THR A 1 81 ? -34.662 7.755 26.255 1.00 64.25 81 THR A N 1
ATOM 598 C CA . THR A 1 81 ? -35.407 8.902 25.709 1.00 64.25 81 THR A CA 1
ATOM 599 C C . THR A 1 81 ? -36.498 8.476 24.729 1.00 64.25 81 THR A C 1
ATOM 601 O O . THR A 1 81 ? -37.526 9.150 24.632 1.00 64.25 81 THR A O 1
ATOM 604 N N . LEU A 1 82 ? -36.303 7.352 24.035 1.00 60.84 82 LEU A N 1
ATOM 605 C CA . LEU A 1 82 ? -37.313 6.710 23.196 1.00 60.84 82 LEU A CA 1
ATOM 606 C C . LEU A 1 82 ? -38.403 6.034 24.038 1.00 60.84 82 LEU A C 1
ATOM 608 O O . LEU A 1 82 ? -39.568 6.144 23.690 1.00 60.84 82 LEU A O 1
ATOM 612 N N . GLU A 1 83 ? -38.062 5.404 25.161 1.00 58.00 83 GLU A N 1
ATOM 613 C CA . GLU A 1 83 ? -39.002 4.671 26.023 1.00 58.00 83 GLU A CA 1
ATOM 614 C C . GLU A 1 83 ? -39.969 5.602 26.784 1.00 58.00 83 GLU A C 1
ATOM 616 O O . GLU A 1 83 ? -41.151 5.295 26.918 1.00 58.00 83 GLU A O 1
ATOM 621 N N . HIS A 1 84 ? -39.530 6.810 27.167 1.00 55.88 84 HIS A N 1
ATOM 622 C CA . HIS A 1 84 ? -40.423 7.857 27.702 1.00 55.88 84 HIS A CA 1
ATOM 623 C C . HIS A 1 84 ? -41.422 8.416 26.672 1.00 55.88 84 HIS A C 1
ATOM 625 O O . HIS A 1 84 ? -42.407 9.058 27.040 1.00 55.88 84 HIS A O 1
ATOM 631 N N . ARG A 1 85 ? -41.200 8.187 25.373 1.00 46.56 85 ARG A N 1
ATOM 632 C CA . ARG A 1 85 ? -42.156 8.520 24.314 1.00 46.56 85 ARG A CA 1
ATOM 633 C C . ARG A 1 85 ? -42.791 7.225 23.841 1.00 46.56 85 ARG A C 1
ATOM 635 O O . ARG A 1 85 ? -42.262 6.622 22.926 1.00 46.56 85 ARG A O 1
ATOM 642 N N . THR A 1 86 ? -43.909 6.817 24.445 1.00 46.84 86 THR A N 1
ATOM 643 C CA . THR A 1 86 ? -44.748 5.674 24.011 1.00 46.84 86 THR A CA 1
ATOM 644 C C . THR A 1 86 ? -44.653 5.398 22.501 1.00 46.84 86 THR A C 1
ATOM 646 O O . THR A 1 86 ? -45.331 6.023 21.687 1.00 46.84 86 THR A O 1
ATOM 649 N N . MET A 1 87 ? -43.760 4.491 22.105 1.00 41.16 87 MET A N 1
ATOM 650 C CA . MET A 1 87 ? -43.558 4.128 20.708 1.00 41.16 87 MET A CA 1
ATOM 651 C C . MET A 1 87 ? -43.612 2.610 20.573 1.00 41.16 87 MET A C 1
ATOM 653 O O . MET A 1 87 ? -43.040 1.890 21.391 1.00 41.16 87 MET A O 1
ATOM 657 N N . PRO A 1 88 ? -44.305 2.106 19.541 1.00 50.22 88 PRO A N 1
ATOM 658 C CA . PRO A 1 88 ? -44.493 0.680 19.338 1.00 50.22 88 PRO A CA 1
ATOM 659 C C . PRO A 1 88 ? -43.150 -0.046 19.161 1.00 50.22 88 PRO A C 1
ATOM 661 O O . PRO A 1 88 ? -42.227 0.442 18.497 1.00 50.22 88 PRO A O 1
ATOM 664 N N . PHE A 1 89 ? -43.082 -1.249 19.740 1.00 48.09 89 PHE A N 1
ATOM 665 C CA . PHE A 1 89 ? -41.923 -2.148 19.884 1.00 48.09 89 PHE A CA 1
ATOM 666 C C . PHE A 1 89 ? -41.139 -2.418 18.577 1.00 48.09 89 PHE A C 1
ATOM 668 O O . PHE A 1 89 ? -39.968 -2.788 18.597 1.00 48.09 89 PHE A O 1
ATOM 675 N N . THR A 1 90 ? -41.746 -2.169 17.416 1.00 50.19 90 THR A N 1
ATOM 676 C CA . THR A 1 90 ? -41.153 -2.320 16.077 1.00 50.19 90 THR A CA 1
ATOM 677 C C . THR A 1 90 ? -40.055 -1.304 15.740 1.00 50.19 90 THR A C 1
ATOM 679 O O . THR A 1 90 ? -39.314 -1.497 14.777 1.00 50.19 90 THR A O 1
ATOM 682 N N . THR A 1 91 ? -39.949 -0.207 16.492 1.00 49.50 91 THR A N 1
ATOM 683 C CA . THR A 1 91 ? -39.047 0.918 16.170 1.00 49.50 91 THR A CA 1
ATOM 684 C C . THR A 1 91 ? -37.702 0.827 16.904 1.00 49.50 91 THR A C 1
ATOM 686 O O . THR A 1 91 ? -36.678 1.256 16.371 1.00 49.50 91 THR A O 1
ATOM 689 N N . LEU A 1 92 ? -37.683 0.187 18.082 1.00 50.81 92 LEU A N 1
ATOM 690 C CA . LEU A 1 92 ? -36.493 -0.006 18.922 1.00 50.81 92 LEU A CA 1
ATOM 691 C C . LEU A 1 92 ? -35.461 -0.945 18.264 1.00 50.81 92 LEU A C 1
ATOM 693 O O . LEU A 1 92 ? -34.257 -0.694 18.309 1.00 50.81 92 LEU A O 1
ATOM 697 N N . SER A 1 93 ? -35.934 -1.991 17.579 1.00 56.56 93 SER A N 1
ATOM 698 C CA . SER A 1 93 ? -35.088 -2.956 16.865 1.00 56.56 93 SER A CA 1
ATOM 699 C C . SER A 1 93 ? -34.352 -2.331 15.677 1.00 56.56 93 SER A C 1
ATOM 701 O O . SER A 1 93 ? -33.185 -2.640 15.450 1.00 56.56 93 SER A O 1
ATOM 703 N N . ARG A 1 94 ? -34.990 -1.400 14.952 1.00 55.88 94 ARG A N 1
ATOM 704 C CA . ARG A 1 94 ? -34.364 -0.698 13.819 1.00 55.88 94 ARG A CA 1
ATOM 705 C C . ARG A 1 94 ? -33.235 0.220 14.280 1.00 55.88 94 ARG A C 1
ATOM 707 O O . ARG A 1 94 ? -32.184 0.204 13.656 1.00 55.88 94 ARG A O 1
ATOM 714 N N . GLY A 1 95 ? -33.416 0.979 15.363 1.00 59.50 95 GLY A N 1
ATOM 715 C CA . GLY A 1 95 ? -32.380 1.886 15.880 1.00 59.50 95 GLY A CA 1
ATOM 716 C C . GLY A 1 95 ? -31.110 1.154 16.324 1.00 59.50 95 GLY A C 1
ATOM 717 O O . GLY A 1 95 ? -30.011 1.524 15.920 1.00 59.50 95 GLY A O 1
ATOM 718 N N . ALA A 1 96 ? -31.260 0.061 17.080 1.00 64.06 96 ALA A N 1
ATOM 719 C CA . ALA A 1 96 ? -30.132 -0.771 17.503 1.00 64.06 96 ALA A CA 1
ATOM 720 C C . ALA A 1 96 ? -29.421 -1.448 16.316 1.00 64.06 96 ALA A C 1
ATOM 722 O O . ALA A 1 96 ? -28.193 -1.501 16.286 1.00 64.06 96 ALA A O 1
ATOM 723 N N . LEU A 1 97 ? -30.179 -1.905 15.311 1.00 64.75 97 LEU A N 1
ATOM 724 C CA . LEU A 1 97 ? -29.627 -2.447 14.067 1.00 64.75 97 LEU A CA 1
ATOM 725 C C . LEU A 1 97 ? -28.843 -1.399 13.275 1.00 64.75 97 LEU A C 1
ATOM 727 O O . LEU A 1 97 ? -27.770 -1.717 12.780 1.00 64.75 97 LEU A O 1
ATOM 731 N N . TRP A 1 98 ? -29.328 -0.157 13.186 1.00 65.56 98 TRP A N 1
ATOM 732 C CA . TRP A 1 98 ? -28.604 0.926 12.513 1.00 65.56 98 TRP A CA 1
ATOM 733 C C . TRP A 1 98 ? -27.301 1.283 13.226 1.00 65.56 98 TRP A C 1
ATOM 735 O O . TRP A 1 98 ? -26.289 1.472 12.559 1.00 65.56 98 TRP A O 1
ATOM 745 N N . SER A 1 99 ? -27.294 1.314 14.560 1.00 63.12 99 SER A N 1
ATOM 746 C CA . SER A 1 99 ? -26.076 1.556 15.342 1.00 63.12 99 SER A CA 1
ATOM 747 C C . SER A 1 99 ? -25.066 0.411 15.210 1.00 63.12 99 SER A C 1
ATOM 749 O O . SER A 1 99 ? -23.876 0.665 15.049 1.00 63.12 99 SER A O 1
ATOM 751 N N . LEU A 1 100 ? -25.530 -0.846 15.212 1.00 62.50 100 LEU A N 1
ATOM 752 C CA . LEU A 1 100 ? -24.685 -2.019 14.963 1.00 62.50 100 LEU A CA 1
ATOM 753 C C . LEU A 1 100 ? -24.127 -2.011 13.530 1.00 62.50 100 LEU A C 1
ATOM 755 O O . LEU A 1 100 ? -22.946 -2.273 13.331 1.00 62.50 100 LEU A O 1
ATOM 759 N N . LEU A 1 101 ? -24.958 -1.665 12.542 1.00 61.31 101 LEU A N 1
ATOM 760 C CA . LEU A 1 101 ? -24.563 -1.530 11.141 1.00 61.31 101 LEU A CA 1
ATOM 761 C C . LEU A 1 101 ? -23.521 -0.418 10.965 1.00 61.31 101 LEU A C 1
ATOM 763 O O . LEU A 1 101 ? -22.529 -0.632 10.284 1.00 61.31 101 LEU A O 1
ATOM 767 N N . LEU A 1 102 ? -23.704 0.739 11.610 1.00 62.38 102 LEU A N 1
ATOM 768 C CA . LEU A 1 102 ? -22.726 1.833 11.622 1.00 62.38 102 LEU A CA 1
ATOM 769 C C . LEU A 1 102 ? -21.395 1.392 12.239 1.00 62.38 102 LEU A C 1
ATOM 771 O O . LEU A 1 102 ? -20.347 1.677 11.671 1.00 62.38 102 LEU A O 1
ATOM 775 N N . MET A 1 103 ? -21.430 0.639 13.342 1.00 59.75 103 MET A N 1
ATOM 776 C CA . MET A 1 103 ? -20.224 0.103 13.980 1.00 59.75 103 MET A CA 1
ATOM 777 C C . MET A 1 103 ? -19.506 -0.917 13.076 1.00 59.75 103 MET A C 1
ATOM 779 O O . MET A 1 103 ? -18.285 -0.874 12.932 1.00 59.75 103 MET A O 1
ATOM 783 N N . LEU A 1 104 ? -20.257 -1.793 12.400 1.00 54.84 104 LEU A N 1
ATOM 784 C CA . LEU A 1 104 ? -19.723 -2.743 11.417 1.00 54.84 104 LEU A CA 1
ATOM 785 C C . LEU A 1 104 ? -19.164 -2.035 10.172 1.00 54.84 104 LEU A C 1
ATOM 787 O O . LEU A 1 104 ? -18.135 -2.449 9.650 1.00 54.84 104 LEU A O 1
ATOM 791 N N . LEU A 1 105 ? -19.785 -0.938 9.732 1.00 51.06 105 LEU A N 1
ATOM 792 C CA . LEU A 1 105 ? -19.318 -0.125 8.606 1.00 51.06 105 LEU A CA 1
ATOM 793 C C . LEU A 1 105 ? -18.040 0.657 8.941 1.00 51.06 105 LEU A C 1
ATOM 795 O O . LEU A 1 105 ? -17.201 0.825 8.062 1.00 51.06 105 LEU A O 1
ATOM 799 N N . THR A 1 106 ? -17.834 1.069 10.199 1.00 49.25 106 THR A N 1
ATOM 800 C CA . THR A 1 106 ? -16.576 1.710 10.630 1.00 49.25 106 THR A CA 1
ATOM 801 C C . THR A 1 106 ? -15.401 0.737 10.754 1.00 49.25 106 THR A C 1
ATOM 803 O O . THR A 1 106 ? -14.263 1.149 10.559 1.00 49.25 106 THR A O 1
ATOM 806 N N . PHE A 1 107 ? -15.653 -0.551 11.024 1.00 45.19 107 PHE A N 1
ATOM 807 C CA . PHE A 1 107 ? -14.622 -1.603 10.971 1.00 45.19 107 PHE A CA 1
ATOM 808 C C . PHE A 1 107 ? -14.432 -2.181 9.557 1.00 45.19 107 PHE A C 1
ATOM 810 O O . PHE A 1 107 ? -13.402 -2.782 9.269 1.00 45.19 107 PHE A O 1
ATOM 817 N N . GLY A 1 108 ? -15.421 -2.002 8.676 1.00 35.88 108 GLY A N 1
ATOM 818 C CA . GLY A 1 108 ? -15.463 -2.544 7.318 1.00 35.88 108 GLY A CA 1
ATOM 819 C C . GLY A 1 108 ? -14.806 -1.678 6.243 1.00 35.88 108 GLY A C 1
ATOM 820 O O . GLY A 1 108 ? -14.896 -2.031 5.068 1.00 35.88 108 GLY A O 1
ATOM 821 N N . ALA A 1 109 ? -14.139 -0.577 6.603 1.00 41.53 109 ALA A N 1
ATOM 822 C CA . ALA A 1 109 ? -13.258 0.149 5.689 1.00 41.53 109 ALA A CA 1
ATOM 823 C C . ALA A 1 109 ? -11.967 -0.661 5.468 1.00 41.53 109 ALA A C 1
ATOM 825 O O . ALA A 1 109 ? -10.916 -0.354 6.015 1.00 41.53 109 ALA A O 1
ATOM 826 N N . VAL A 1 110 ? -12.128 -1.764 4.731 1.00 45.81 110 VAL A N 1
ATOM 827 C CA . VAL A 1 110 ? -11.177 -2.419 3.830 1.00 45.81 110 VAL A CA 1
ATOM 828 C C . VAL A 1 110 ? -9.713 -2.132 4.175 1.00 45.81 110 VAL A C 1
ATOM 830 O O . VAL A 1 110 ? -9.121 -1.169 3.695 1.00 45.81 110 VAL A O 1
ATOM 833 N N . GLN A 1 111 ? -9.103 -3.034 4.951 1.00 46.97 111 GLN A N 1
ATOM 834 C CA . GLN A 1 111 ? -7.705 -3.388 4.709 1.00 46.97 111 GLN A CA 1
ATOM 835 C C . GLN A 1 111 ? -7.661 -3.906 3.267 1.00 46.97 111 GLN A C 1
ATOM 837 O O . GLN A 1 111 ? -7.957 -5.072 3.008 1.00 46.97 111 GLN A O 1
ATOM 842 N N . ALA A 1 112 ? -7.430 -2.998 2.320 1.00 57.38 112 ALA A N 1
ATOM 843 C CA . ALA A 1 112 ? -7.026 -3.349 0.973 1.00 57.38 112 ALA A CA 1
ATOM 844 C C . ALA A 1 112 ? -5.766 -4.193 1.150 1.00 57.38 112 ALA A C 1
ATOM 846 O O . ALA A 1 112 ? -4.805 -3.734 1.772 1.00 57.38 112 ALA A O 1
ATOM 847 N N . ASP A 1 113 ? -5.811 -5.455 0.732 1.00 82.12 113 ASP A N 1
ATOM 848 C CA . ASP A 1 113 ? -4.660 -6.335 0.869 1.00 82.12 113 ASP A CA 1
ATOM 849 C C . ASP A 1 113 ? -3.616 -5.920 -0.169 1.00 82.12 113 ASP A C 1
ATOM 851 O O . ASP A 1 113 ? -3.543 -6.471 -1.269 1.00 82.12 113 ASP A O 1
ATOM 855 N N . ALA A 1 114 ? -2.820 -4.910 0.190 1.00 86.69 114 ALA A N 1
ATOM 856 C CA . ALA A 1 114 ? -1.771 -4.350 -0.648 1.00 86.69 114 ALA A CA 1
ATOM 857 C C . ALA A 1 114 ? -0.794 -5.433 -1.134 1.00 86.69 114 ALA A C 1
ATOM 859 O O . ALA A 1 114 ? -0.208 -5.290 -2.203 1.00 86.69 114 ALA A O 1
ATOM 860 N N . VAL A 1 115 ? -0.649 -6.543 -0.397 1.00 90.62 115 VAL A N 1
ATOM 861 C CA . VAL A 1 115 ? 0.168 -7.693 -0.804 1.00 90.62 115 VAL A CA 1
ATOM 862 C C . VAL A 1 115 ? -0.419 -8.369 -2.038 1.00 90.62 115 VAL A C 1
ATOM 864 O O . VAL A 1 115 ? 0.290 -8.554 -3.029 1.00 90.62 115 VAL A O 1
ATOM 867 N N . THR A 1 116 ? -1.712 -8.691 -2.005 1.00 91.25 116 THR A N 1
ATOM 868 C CA . THR A 1 116 ? -2.423 -9.274 -3.150 1.00 91.25 116 THR A CA 1
ATOM 869 C C . THR A 1 116 ? -2.488 -8.295 -4.326 1.00 91.25 116 THR A C 1
ATOM 871 O O . THR A 1 116 ? -2.323 -8.700 -5.477 1.00 91.25 116 THR A O 1
ATOM 874 N N . GLU A 1 117 ? -2.687 -7.003 -4.061 1.00 93.62 117 GLU A N 1
ATOM 875 C CA . GLU A 1 117 ? -2.739 -5.962 -5.096 1.00 93.62 117 GLU A CA 1
ATOM 876 C C . GLU A 1 117 ? -1.393 -5.788 -5.808 1.00 93.62 117 GLU A C 1
ATOM 878 O O . GLU A 1 117 ? -1.343 -5.819 -7.037 1.00 93.62 117 GLU A O 1
ATOM 883 N N . VAL A 1 118 ? -0.293 -5.672 -5.058 1.00 94.88 118 VAL A N 1
ATOM 884 C CA . VAL A 1 118 ? 1.060 -5.564 -5.623 1.00 94.88 118 VAL A CA 1
ATOM 885 C C . VAL A 1 118 ? 1.413 -6.806 -6.429 1.00 94.88 118 VAL A C 1
ATOM 887 O O . VAL A 1 118 ? 1.909 -6.675 -7.545 1.00 94.88 118 VAL A O 1
ATOM 890 N N . GLU A 1 119 ? 1.138 -8.006 -5.910 1.00 94.19 119 GLU A N 1
ATOM 891 C CA . GLU A 1 119 ? 1.387 -9.239 -6.661 1.00 94.19 119 GLU A CA 1
ATOM 892 C C . GLU A 1 119 ? 0.618 -9.254 -7.982 1.00 94.19 119 GLU A C 1
ATOM 894 O O . GLU A 1 119 ? 1.193 -9.561 -9.025 1.00 94.19 119 GLU A O 1
ATOM 899 N N . ARG A 1 120 ? -0.665 -8.872 -7.950 1.00 94.44 120 ARG A N 1
ATOM 900 C CA . ARG A 1 120 ? -1.505 -8.830 -9.145 1.00 94.44 120 ARG A CA 1
ATOM 901 C C . ARG A 1 120 ? -0.964 -7.853 -10.185 1.00 94.44 120 ARG A C 1
ATOM 903 O O . ARG A 1 120 ? -0.858 -8.221 -11.350 1.00 94.44 120 ARG A O 1
ATOM 910 N N . ILE A 1 121 ? -0.593 -6.642 -9.767 1.00 95.62 121 ILE A N 1
ATOM 911 C CA . ILE A 1 121 ? -0.041 -5.622 -10.668 1.00 95.62 121 ILE A CA 1
ATOM 912 C C . ILE A 1 121 ? 1.282 -6.097 -11.281 1.00 95.62 121 ILE A C 1
ATOM 914 O O . ILE A 1 121 ? 1.486 -5.932 -12.481 1.00 95.62 121 ILE A O 1
ATOM 918 N N . LEU A 1 122 ? 2.171 -6.696 -10.483 1.00 94.69 122 LEU A N 1
ATOM 919 C CA . LEU A 1 122 ? 3.457 -7.212 -10.964 1.00 94.69 122 LEU A CA 1
ATOM 920 C C . LEU A 1 122 ? 3.295 -8.400 -11.928 1.00 94.69 122 LEU A C 1
ATOM 922 O O . LEU A 1 122 ? 4.125 -8.580 -12.820 1.00 94.69 122 LEU A O 1
ATOM 926 N N . ASP A 1 123 ? 2.244 -9.208 -11.766 1.00 93.38 123 ASP A N 1
ATOM 927 C CA . ASP A 1 123 ? 1.929 -10.301 -12.690 1.00 93.38 123 ASP A CA 1
ATOM 928 C C . ASP A 1 123 ? 1.312 -9.793 -14.006 1.00 93.38 123 ASP A C 1
ATOM 930 O O . ASP A 1 123 ? 1.706 -10.253 -15.083 1.00 93.38 123 ASP A O 1
ATOM 934 N N . ASP A 1 124 ? 0.397 -8.817 -13.917 1.00 94.19 124 ASP A N 1
ATOM 935 C CA . ASP A 1 124 ? -0.291 -8.202 -15.058 1.00 94.19 124 ASP A CA 1
ATOM 936 C C . ASP A 1 124 ? 0.660 -7.320 -15.898 1.00 94.19 124 ASP A C 1
ATOM 938 O O . ASP A 1 124 ? 0.601 -7.344 -17.130 1.00 94.19 124 ASP A O 1
ATOM 942 N N . ILE A 1 125 ? 1.554 -6.550 -15.260 1.00 94.50 125 ILE A N 1
ATOM 943 C CA . ILE A 1 125 ? 2.452 -5.581 -15.910 1.00 94.50 125 ILE A CA 1
ATOM 944 C C . ILE A 1 125 ? 3.901 -6.064 -15.826 1.00 94.50 125 ILE A C 1
ATOM 946 O O . ILE A 1 125 ? 4.631 -5.791 -14.872 1.00 94.50 125 ILE A O 1
ATOM 950 N N . ARG A 1 126 ? 4.347 -6.758 -16.875 1.00 90.88 126 ARG A N 1
ATOM 951 C CA . ARG A 1 126 ? 5.696 -7.333 -16.946 1.00 90.88 126 ARG A CA 1
ATOM 952 C C . ARG A 1 126 ? 6.654 -6.445 -17.735 1.00 90.88 126 ARG A C 1
ATOM 954 O O . ARG A 1 126 ? 6.327 -5.994 -18.832 1.00 90.88 126 ARG A O 1
ATOM 961 N N . GLN A 1 127 ? 7.869 -6.265 -17.215 1.00 89.12 127 GLN A N 1
ATOM 962 C CA . GLN A 1 127 ? 8.945 -5.595 -17.952 1.00 89.12 127 GLN A CA 1
ATOM 963 C C . GLN A 1 127 ? 9.217 -6.280 -19.295 1.00 89.12 127 GLN A C 1
ATOM 965 O O . GLN A 1 127 ? 9.141 -7.506 -19.414 1.00 89.12 127 GLN A O 1
ATOM 970 N N . ASP A 1 128 ? 9.550 -5.468 -20.295 1.00 89.12 128 ASP A N 1
ATOM 971 C CA . ASP A 1 128 ? 9.808 -5.871 -21.680 1.00 89.12 128 ASP A CA 1
ATOM 972 C C . ASP A 1 128 ? 8.629 -6.543 -22.405 1.00 89.12 128 ASP A C 1
ATOM 974 O O . ASP A 1 128 ? 8.780 -7.033 -23.529 1.00 89.12 128 ASP A O 1
ATOM 978 N N . GLN A 1 129 ? 7.429 -6.503 -21.822 1.00 92.69 129 GLN A N 1
ATOM 979 C CA . GLN A 1 129 ? 6.181 -6.831 -22.506 1.00 92.69 129 GLN A CA 1
ATOM 980 C C . GLN A 1 129 ? 5.404 -5.562 -22.863 1.00 92.69 129 GLN A C 1
ATOM 982 O O . GLN A 1 129 ? 5.592 -4.532 -22.214 1.00 92.69 129 GLN A O 1
ATOM 987 N N . PRO A 1 130 ? 4.552 -5.590 -23.906 1.00 95.38 130 PRO A N 1
ATOM 988 C CA . PRO A 1 130 ? 3.671 -4.469 -24.216 1.00 95.38 130 PRO A CA 1
ATOM 989 C C . PRO A 1 130 ? 2.801 -4.085 -23.017 1.00 95.38 130 PRO A C 1
ATOM 991 O O . PRO A 1 130 ? 2.308 -4.971 -22.320 1.00 95.38 130 PRO A O 1
ATOM 994 N N . VAL A 1 131 ? 2.572 -2.784 -22.810 1.00 95.25 131 VAL A N 1
ATOM 995 C CA . VAL A 1 131 ? 1.670 -2.310 -21.745 1.00 95.25 131 VAL A CA 1
ATOM 996 C C . VAL A 1 131 ? 0.271 -2.921 -21.948 1.00 95.25 131 VAL A C 1
ATOM 998 O O . VAL A 1 131 ? -0.333 -2.714 -23.009 1.00 95.25 131 VAL A O 1
ATOM 1001 N N . PRO A 1 132 ? -0.260 -3.686 -20.976 1.00 95.19 132 PRO A N 1
ATOM 1002 C CA . PRO A 1 132 ? -1.587 -4.281 -21.083 1.00 95.19 132 PRO A CA 1
ATOM 1003 C C . PRO A 1 132 ? -2.682 -3.209 -21.022 1.00 95.19 132 PRO A C 1
ATOM 1005 O O . PRO A 1 132 ? -2.520 -2.146 -20.425 1.00 95.19 132 PRO A O 1
ATOM 1008 N N . ARG A 1 133 ? -3.841 -3.504 -21.620 1.00 94.00 133 ARG A N 1
ATOM 1009 C CA . ARG A 1 133 ? -5.034 -2.657 -21.481 1.00 94.00 133 ARG A CA 1
ATOM 1010 C C . ARG A 1 133 ? -5.742 -3.009 -20.181 1.00 94.00 133 ARG A C 1
ATOM 1012 O O . ARG A 1 133 ? -6.391 -4.048 -20.108 1.00 94.00 133 ARG A O 1
ATOM 1019 N N . LEU A 1 134 ? -5.592 -2.148 -19.183 1.00 95.12 134 LEU A N 1
ATOM 1020 C CA . LEU A 1 134 ? -6.161 -2.317 -17.850 1.00 95.12 134 LEU A CA 1
ATOM 1021 C C . LEU A 1 134 ? -7.059 -1.121 -17.541 1.00 95.12 134 LEU A C 1
ATOM 1023 O O . LEU A 1 134 ? -6.669 0.018 -17.786 1.00 95.12 134 LEU A O 1
ATOM 1027 N N . ASP A 1 135 ? -8.245 -1.373 -16.986 1.00 94.56 135 ASP A N 1
ATOM 1028 C CA . ASP A 1 135 ? -9.256 -0.330 -16.748 1.00 94.56 135 ASP A CA 1
ATOM 1029 C C . ASP A 1 135 ? -8.796 0.746 -15.756 1.00 94.56 135 ASP A C 1
ATOM 1031 O O . ASP A 1 135 ? -9.304 1.862 -15.771 1.00 94.56 135 ASP A O 1
ATOM 1035 N N . TYR A 1 136 ? -7.828 0.411 -14.904 1.00 92.31 136 TYR A N 1
ATOM 1036 C CA . TYR A 1 136 ? -7.256 1.298 -13.895 1.00 92.31 136 TYR A CA 1
ATOM 1037 C C . TYR A 1 136 ? -5.991 2.029 -14.358 1.00 92.31 136 TYR A C 1
ATOM 1039 O O . TYR A 1 136 ? -5.394 2.746 -13.558 1.00 92.31 136 TYR A O 1
ATOM 1047 N N . LEU A 1 137 ? -5.548 1.823 -15.604 1.00 96.00 137 LEU A N 1
ATOM 1048 C CA . LEU A 1 137 ? -4.320 2.395 -16.150 1.00 96.00 137 LEU A CA 1
ATOM 1049 C C . LEU A 1 137 ? -4.652 3.324 -17.322 1.00 96.00 137 LEU A C 1
ATOM 1051 O O . LEU A 1 137 ? -5.260 2.916 -18.314 1.00 96.00 137 LEU A O 1
ATOM 1055 N N . HIS A 1 138 ? -4.236 4.582 -17.222 1.00 96.62 138 HIS A N 1
ATOM 1056 C CA . HIS A 1 138 ? -4.610 5.623 -18.173 1.00 96.62 138 HIS A CA 1
ATOM 1057 C C . HIS A 1 138 ? -3.381 6.323 -18.752 1.00 96.62 138 HIS A C 1
ATOM 1059 O O . HIS A 1 138 ? -2.444 6.617 -18.011 1.00 96.62 138 HIS A O 1
ATOM 1065 N N . PRO A 1 139 ? -3.363 6.610 -20.065 1.00 95.50 139 PRO A N 1
ATOM 1066 C CA . PRO A 1 139 ? -2.268 7.348 -20.677 1.00 95.50 139 PRO A CA 1
ATOM 1067 C C . PRO A 1 139 ? -2.239 8.789 -20.162 1.00 95.50 139 PRO A C 1
ATOM 1069 O O . PRO A 1 139 ? -3.273 9.458 -20.092 1.00 95.50 139 PRO A O 1
ATOM 1072 N N . VAL A 1 140 ? -1.042 9.276 -19.854 1.00 96.06 140 VAL A N 1
ATOM 1073 C CA . VAL A 1 140 ? -0.775 10.653 -19.427 1.00 96.06 140 VAL A CA 1
ATOM 1074 C C . VAL A 1 140 ? 0.329 11.272 -20.287 1.00 96.06 140 VAL A C 1
ATOM 1076 O O . VAL A 1 140 ? 0.916 10.615 -21.149 1.00 96.06 140 VAL A O 1
ATOM 1079 N N . ALA A 1 141 ? 0.589 12.567 -20.095 1.00 92.88 141 ALA A N 1
ATOM 1080 C CA . ALA A 1 141 ? 1.664 13.245 -20.811 1.00 92.88 141 ALA A CA 1
ATOM 1081 C C . ALA A 1 141 ? 3.018 12.582 -20.486 1.00 92.88 141 ALA A C 1
ATOM 1083 O O . ALA A 1 141 ? 3.310 12.365 -19.310 1.00 92.88 141 ALA A O 1
ATOM 1084 N N . PRO A 1 142 ? 3.840 12.255 -21.496 1.00 90.56 142 PRO A N 1
ATOM 1085 C CA . PRO A 1 142 ? 5.100 11.569 -21.264 1.00 90.56 142 PRO A CA 1
ATOM 1086 C C . PRO A 1 142 ? 6.103 12.469 -20.545 1.00 90.56 142 PRO A C 1
ATOM 1088 O O . PRO A 1 142 ? 6.192 13.666 -20.823 1.00 90.56 142 PRO A O 1
ATOM 1091 N N . MET A 1 143 ? 6.867 11.872 -19.629 1.00 87.06 143 MET A N 1
ATOM 1092 C CA . MET A 1 143 ? 7.924 12.571 -18.898 1.00 87.06 143 MET A CA 1
ATOM 1093 C C . MET A 1 143 ? 9.237 12.583 -19.688 1.00 87.06 143 MET A C 1
ATOM 1095 O O . MET A 1 143 ? 9.919 13.607 -19.716 1.00 87.06 143 MET A O 1
ATOM 1099 N N . ASN A 1 144 ? 9.555 11.482 -20.378 1.00 86.88 144 ASN A N 1
ATOM 1100 C CA . ASN A 1 144 ? 10.742 11.362 -21.218 1.00 86.88 144 ASN A CA 1
ATOM 1101 C C . ASN A 1 144 ? 10.399 11.403 -22.723 1.00 86.88 144 ASN A C 1
ATOM 1103 O O . ASN A 1 144 ? 9.380 10.845 -23.140 1.00 86.88 144 ASN A O 1
ATOM 1107 N N . PRO A 1 145 ? 11.238 12.037 -23.570 1.00 87.75 145 PRO A N 1
ATOM 1108 C CA . PRO A 1 145 ? 11.034 12.059 -25.018 1.00 87.75 145 PRO A CA 1
ATOM 1109 C C . PRO A 1 145 ? 11.000 10.653 -25.630 1.00 87.75 145 PRO A C 1
ATOM 1111 O O . PRO A 1 145 ? 11.857 9.826 -25.336 1.00 87.75 145 PRO A O 1
ATOM 1114 N N . GLY A 1 146 ? 10.027 10.401 -26.509 1.00 87.94 146 GLY A N 1
ATOM 1115 C CA . GLY A 1 146 ? 9.825 9.101 -27.167 1.00 87.94 146 GLY A CA 1
ATOM 1116 C C . GLY A 1 146 ? 9.050 8.086 -26.318 1.00 87.94 146 GLY A C 1
ATOM 1117 O O . GLY A 1 146 ? 8.368 7.222 -26.858 1.00 87.94 146 GLY A O 1
ATOM 1118 N N . CYS A 1 147 ? 9.063 8.216 -24.993 1.00 92.75 147 CYS A N 1
ATOM 1119 C CA . CYS A 1 147 ? 8.339 7.302 -24.118 1.00 92.75 147 CYS A CA 1
ATOM 1120 C C . CYS A 1 147 ? 6.832 7.598 -24.104 1.00 92.75 147 CYS A C 1
ATOM 1122 O O . CYS A 1 147 ? 6.397 8.730 -24.321 1.00 92.75 147 CYS A O 1
ATOM 1124 N N . ALA A 1 148 ? 6.028 6.585 -23.788 1.00 95.19 148 ALA A N 1
ATOM 1125 C CA . ALA A 1 148 ? 4.652 6.748 -23.339 1.00 95.19 148 ALA A CA 1
ATOM 1126 C C . ALA A 1 148 ? 4.593 6.549 -21.821 1.00 95.19 148 ALA A C 1
ATOM 1128 O O . ALA A 1 148 ? 5.247 5.652 -21.286 1.00 95.19 148 ALA A O 1
ATOM 1129 N N . LEU A 1 149 ? 3.796 7.372 -21.140 1.00 96.31 149 LEU A N 1
ATOM 1130 C CA . LEU A 1 149 ? 3.595 7.303 -19.697 1.00 96.31 149 LEU A CA 1
ATOM 1131 C C . LEU A 1 149 ? 2.136 6.975 -19.398 1.00 96.31 149 LEU A C 1
ATOM 1133 O O . LEU A 1 149 ? 1.221 7.508 -20.030 1.00 96.31 149 LEU A O 1
ATOM 1137 N N . PHE A 1 150 ? 1.930 6.109 -18.418 1.00 97.25 150 PHE A N 1
ATOM 1138 C CA . PHE A 1 150 ? 0.619 5.733 -17.926 1.00 97.25 150 PHE A CA 1
ATOM 1139 C C . PHE A 1 150 ? 0.588 5.843 -16.408 1.00 97.25 150 PHE A C 1
ATOM 1141 O O . PHE A 1 150 ? 1.546 5.467 -15.734 1.00 97.25 150 PHE A O 1
ATOM 1148 N N . GLU A 1 151 ? -0.528 6.316 -15.872 1.00 97.44 151 GLU A N 1
ATOM 1149 C CA . GLU A 1 151 ? -0.767 6.417 -14.436 1.00 97.44 151 GLU A CA 1
ATOM 1150 C C . GLU A 1 151 ? -2.087 5.752 -14.073 1.00 97.44 151 GLU A C 1
ATOM 1152 O O . GLU A 1 151 ? -3.017 5.676 -14.880 1.00 97.44 151 GLU A O 1
ATOM 1157 N N . GLY A 1 152 ? -2.152 5.231 -12.854 1.00 95.88 152 GLY A N 1
ATOM 1158 C CA . GLY A 1 152 ? -3.293 4.459 -12.410 1.00 95.88 152 GLY A CA 1
ATOM 1159 C C . GLY A 1 152 ? -3.360 4.269 -10.908 1.00 95.88 152 GLY A C 1
ATOM 1160 O O . GLY A 1 152 ? -2.410 4.541 -10.169 1.00 95.88 152 GLY A O 1
ATOM 1161 N N . GLN A 1 153 ? -4.500 3.754 -10.462 1.00 94.75 153 GLN A N 1
ATOM 1162 C CA . GLN A 1 153 ? -4.700 3.334 -9.084 1.00 94.75 153 GLN A CA 1
ATOM 1163 C C . GLN A 1 153 ? -5.475 2.021 -9.053 1.00 94.75 153 GLN A C 1
ATOM 1165 O O . GLN A 1 153 ? -6.589 1.939 -9.566 1.00 94.75 153 GLN A O 1
ATOM 1170 N N . TYR A 1 154 ? -4.899 1.012 -8.410 1.00 93.25 154 TYR A N 1
ATOM 1171 C CA . TYR A 1 154 ? -5.544 -0.271 -8.175 1.00 93.25 154 TYR A CA 1
ATOM 1172 C C . TYR A 1 154 ? -5.608 -0.516 -6.670 1.00 93.25 154 TYR A C 1
ATOM 1174 O O . TYR A 1 154 ? -4.581 -0.701 -6.021 1.00 93.25 154 TYR A O 1
ATOM 1182 N N . GLY A 1 155 ? -6.817 -0.436 -6.110 1.00 90.19 155 GLY A N 1
ATOM 1183 C CA . GLY A 1 155 ? -7.015 -0.493 -4.663 1.00 90.19 155 GLY A CA 1
ATOM 1184 C C . GLY A 1 155 ? -6.271 0.629 -3.933 1.00 90.19 155 GLY A C 1
ATOM 1185 O O . GLY A 1 155 ? -6.492 1.816 -4.207 1.00 90.19 155 GLY A O 1
ATOM 1186 N N . ALA A 1 156 ? -5.388 0.260 -3.005 1.00 88.06 156 ALA A N 1
ATOM 1187 C CA . ALA A 1 156 ? -4.552 1.202 -2.259 1.00 88.06 156 ALA A CA 1
ATOM 1188 C C . ALA A 1 156 ? -3.241 1.565 -2.981 1.00 88.06 156 ALA A C 1
ATOM 1190 O O . ALA A 1 156 ? -2.522 2.457 -2.527 1.00 88.06 156 ALA A O 1
ATOM 1191 N N . VAL A 1 157 ? -2.920 0.902 -4.097 1.00 94.00 157 VAL A N 1
ATOM 1192 C CA . VAL A 1 157 ? -1.654 1.071 -4.816 1.00 94.00 157 VAL A CA 1
ATOM 1193 C C . VAL A 1 157 ? -1.805 2.094 -5.939 1.00 94.00 157 VAL A C 1
ATOM 1195 O O . VAL A 1 157 ? -2.557 1.887 -6.893 1.00 94.00 157 VAL A O 1
ATOM 1198 N N . THR A 1 158 ? -1.049 3.188 -5.868 1.00 95.88 158 THR A N 1
ATOM 1199 C CA . THR A 1 158 ? -0.839 4.067 -7.027 1.00 95.88 158 THR A CA 1
ATOM 1200 C C . THR A 1 158 ? 0.285 3.494 -7.877 1.00 95.88 158 THR A C 1
ATOM 1202 O O . THR A 1 158 ? 1.320 3.101 -7.338 1.00 95.88 158 THR A O 1
ATOM 1205 N N . LEU A 1 159 ? 0.107 3.467 -9.196 1.00 96.12 159 LEU A N 1
ATOM 1206 C CA . LEU A 1 159 ? 1.117 2.972 -10.120 1.00 96.12 159 LEU A CA 1
ATOM 1207 C C . LEU A 1 159 ? 1.396 3.942 -11.266 1.00 96.12 159 LEU A C 1
ATOM 1209 O O . LEU A 1 159 ? 0.512 4.661 -11.729 1.00 96.12 159 LEU A O 1
ATOM 1213 N N . GLN A 1 160 ? 2.638 3.914 -11.731 1.00 97.06 160 GLN A N 1
ATOM 1214 C CA . GLN A 1 160 ? 3.114 4.625 -12.907 1.00 97.06 160 GLN A CA 1
ATOM 1215 C C . GLN A 1 160 ? 3.912 3.653 -13.779 1.00 97.06 160 GLN A C 1
ATOM 1217 O O . GLN A 1 160 ? 4.740 2.895 -13.273 1.00 97.06 160 GLN A O 1
ATOM 1222 N N . VAL A 1 161 ? 3.642 3.660 -15.081 1.00 96.94 161 VAL A N 1
ATOM 1223 C CA . VAL A 1 161 ? 4.264 2.777 -16.073 1.00 96.94 161 VAL A CA 1
ATOM 1224 C C . VAL A 1 161 ? 4.824 3.628 -17.193 1.00 96.94 161 VAL A C 1
ATOM 1226 O O . VAL A 1 161 ? 4.088 4.410 -17.791 1.00 96.94 161 VAL A O 1
ATOM 1229 N N . GLU A 1 162 ? 6.093 3.440 -17.525 1.00 95.56 162 GLU A N 1
ATOM 1230 C CA . GLU A 1 162 ? 6.717 4.097 -18.670 1.00 95.56 162 GLU A CA 1
ATOM 1231 C C . GLU A 1 162 ? 7.197 3.067 -19.688 1.00 95.56 162 GLU A C 1
ATOM 1233 O O . GLU A 1 162 ? 7.694 1.994 -19.329 1.00 95.56 162 GLU A O 1
ATOM 1238 N N . THR A 1 163 ? 7.048 3.385 -20.971 1.00 95.62 163 THR A N 1
ATOM 1239 C CA . THR A 1 163 ? 7.548 2.543 -22.059 1.00 95.62 163 THR A CA 1
ATOM 1240 C C . THR A 1 163 ? 8.964 2.910 -22.472 1.00 95.62 163 THR A C 1
ATOM 1242 O O . THR A 1 163 ? 9.478 3.975 -22.145 1.00 95.62 163 THR A O 1
ATOM 1245 N N . HIS A 1 164 ? 9.582 2.038 -23.262 1.00 92.06 164 HIS A N 1
ATOM 1246 C CA . HIS A 1 164 ? 10.804 2.365 -23.995 1.00 92.06 164 HIS A CA 1
ATOM 1247 C C . HIS A 1 164 ? 10.558 3.506 -25.020 1.00 92.06 164 HIS A C 1
ATOM 1249 O O . HIS A 1 164 ? 9.438 3.602 -25.534 1.00 92.06 164 HIS A O 1
ATOM 1255 N N . PRO A 1 165 ? 11.575 4.324 -25.379 1.00 89.19 165 PRO A N 1
ATOM 1256 C CA . PRO A 1 165 ? 11.420 5.482 -26.278 1.00 89.19 165 PRO A CA 1
ATOM 1257 C C . PRO A 1 165 ? 10.913 5.177 -27.695 1.00 89.19 165 PRO A C 1
ATOM 1259 O O . PRO A 1 165 ? 10.360 6.044 -28.357 1.00 89.19 165 PRO A O 1
ATOM 1262 N N . ASP A 1 166 ? 11.104 3.946 -28.171 1.00 87.62 166 ASP A N 1
ATOM 1263 C CA . ASP A 1 166 ? 10.740 3.533 -29.534 1.00 87.62 166 ASP A CA 1
ATOM 1264 C C . ASP A 1 166 ? 9.954 2.211 -29.545 1.00 87.62 166 ASP A C 1
ATOM 1266 O O . ASP A 1 166 ? 9.888 1.501 -30.550 1.00 87.62 166 ASP A O 1
ATOM 1270 N N . SER A 1 167 ? 9.389 1.815 -28.402 1.00 91.81 167 SER A N 1
ATOM 1271 C CA . SER A 1 167 ? 8.749 0.509 -28.253 1.00 91.81 167 SER A CA 1
ATOM 1272 C C . SER A 1 167 ? 7.608 0.559 -27.237 1.00 91.81 167 SER A C 1
ATOM 1274 O O . SER A 1 167 ? 7.763 1.154 -26.176 1.00 91.81 167 SER A O 1
ATOM 1276 N N . PRO A 1 168 ? 6.476 -0.129 -27.491 1.00 92.56 168 PRO A N 1
ATOM 1277 C CA . PRO A 1 168 ? 5.338 -0.162 -26.568 1.00 92.56 168 PRO A CA 1
ATOM 1278 C C . PRO A 1 168 ? 5.599 -1.015 -25.317 1.00 92.56 168 PRO A C 1
ATOM 1280 O O . PRO A 1 168 ? 4.677 -1.276 -24.543 1.00 92.56 168 PRO A O 1
ATOM 1283 N N . ARG A 1 169 ? 6.821 -1.533 -25.156 1.00 94.62 169 ARG A N 1
ATOM 1284 C CA . ARG A 1 169 ? 7.205 -2.394 -24.042 1.00 94.62 169 ARG A CA 1
ATOM 1285 C C . ARG A 1 169 ? 7.423 -1.577 -22.776 1.00 94.62 169 ARG A C 1
ATOM 1287 O O . ARG A 1 169 ? 7.999 -0.495 -22.843 1.00 94.62 169 ARG A O 1
ATOM 1294 N N . VAL A 1 170 ? 7.016 -2.133 -21.641 1.00 94.44 170 VAL A N 1
ATOM 1295 C CA . VAL A 1 170 ? 7.256 -1.579 -20.306 1.00 94.44 170 VAL A CA 1
ATOM 1296 C C . VAL A 1 170 ? 8.762 -1.495 -20.052 1.00 94.44 170 VAL A C 1
ATOM 1298 O O . VAL A 1 170 ? 9.441 -2.524 -20.024 1.00 94.44 170 VAL A O 1
ATOM 1301 N N . ALA A 1 171 ? 9.260 -0.277 -19.850 1.00 93.69 171 ALA A N 1
ATOM 1302 C CA . ALA A 1 171 ? 10.626 0.008 -19.422 1.00 93.69 171 ALA A CA 1
ATOM 1303 C C . ALA A 1 171 ? 10.688 0.185 -17.901 1.00 93.69 171 ALA A C 1
ATOM 1305 O O . ALA A 1 171 ? 11.529 -0.427 -17.236 1.00 93.69 171 ALA A O 1
ATOM 1306 N N . SER A 1 172 ? 9.763 0.967 -17.338 1.00 94.38 172 SER A N 1
ATOM 1307 C CA . SER A 1 172 ? 9.684 1.198 -15.898 1.00 94.38 172 SER A CA 1
ATOM 1308 C C . SER A 1 172 ? 8.286 0.965 -15.335 1.00 94.38 172 SER A C 1
ATOM 1310 O O . SER A 1 172 ? 7.271 1.160 -16.008 1.00 94.38 172 SER A O 1
ATOM 1312 N N . LEU A 1 173 ? 8.253 0.519 -14.083 1.00 95.94 173 LEU A N 1
ATOM 1313 C CA . LEU A 1 173 ? 7.055 0.352 -13.275 1.00 95.94 173 LEU A CA 1
ATOM 1314 C C . LEU A 1 173 ? 7.359 0.860 -11.868 1.00 95.94 173 LEU A C 1
ATOM 1316 O O . LEU A 1 173 ? 8.288 0.384 -11.219 1.00 95.94 173 LEU A O 1
ATOM 1320 N N . LEU A 1 174 ? 6.561 1.804 -11.389 1.00 96.75 174 LEU A N 1
ATOM 1321 C CA . LEU A 1 174 ? 6.652 2.364 -10.048 1.00 96.75 174 LEU A CA 1
ATOM 1322 C C . LEU A 1 174 ? 5.325 2.144 -9.331 1.00 96.75 174 LEU A C 1
ATOM 1324 O O . LEU A 1 174 ? 4.296 2.626 -9.790 1.00 96.75 174 LEU A O 1
ATOM 1328 N N . LEU A 1 175 ? 5.358 1.455 -8.196 1.00 97.62 175 LEU A N 1
ATOM 1329 C CA . LEU A 1 175 ? 4.222 1.243 -7.305 1.00 97.62 175 LEU A CA 1
ATOM 1330 C C . LEU A 1 175 ? 4.459 2.005 -6.005 1.00 97.62 175 LEU A C 1
ATOM 1332 O O . LEU A 1 175 ? 5.541 1.930 -5.419 1.00 97.62 175 LEU A O 1
ATOM 1336 N N . ARG A 1 176 ? 3.437 2.717 -5.539 1.00 96.56 176 ARG A N 1
ATOM 1337 C CA . ARG A 1 176 ? 3.465 3.507 -4.307 1.00 96.56 176 ARG A CA 1
ATOM 1338 C C . ARG A 1 176 ? 2.299 3.090 -3.428 1.00 96.56 176 ARG A C 1
ATOM 1340 O O . ARG A 1 176 ? 1.142 3.216 -3.826 1.00 96.56 176 ARG A O 1
ATOM 1347 N N . ILE A 1 177 ? 2.623 2.618 -2.230 1.00 94.75 177 ILE A N 1
ATOM 1348 C CA . ILE A 1 177 ? 1.660 2.180 -1.226 1.00 94.75 177 ILE A CA 1
ATOM 1349 C C . ILE A 1 177 ? 1.745 3.156 -0.047 1.00 94.75 177 ILE A C 1
ATOM 1351 O O . ILE A 1 177 ? 2.767 3.168 0.646 1.00 94.75 177 ILE A O 1
ATOM 1355 N N . PRO A 1 178 ? 0.731 4.009 0.180 1.00 91.19 178 PRO A N 1
ATOM 1356 C CA . PRO A 1 178 ? 0.741 4.955 1.288 1.00 91.19 178 PRO A CA 1
ATOM 1357 C C . PRO A 1 178 ? 0.530 4.241 2.628 1.00 91.19 178 PRO A C 1
ATOM 1359 O O . PRO A 1 178 ? -0.268 3.311 2.728 1.00 91.19 178 PRO A O 1
ATOM 1362 N N . GLY A 1 179 ? 1.205 4.717 3.674 1.00 88.50 179 GLY A N 1
ATOM 1363 C CA . GLY A 1 179 ? 1.021 4.235 5.041 1.00 88.50 179 GLY A CA 1
ATOM 1364 C C . GLY A 1 179 ? 2.332 3.854 5.734 1.00 88.50 179 GLY A C 1
ATOM 1365 O O . GLY A 1 179 ? 3.379 4.414 5.401 1.00 88.50 179 GLY A O 1
ATOM 1366 N N . PRO A 1 180 ? 2.276 2.954 6.733 1.00 87.25 180 PRO A N 1
ATOM 1367 C CA . PRO A 1 180 ? 3.467 2.493 7.441 1.00 87.25 180 PRO A CA 1
ATOM 1368 C C . PRO A 1 180 ? 4.374 1.650 6.534 1.00 87.25 180 PRO A C 1
ATOM 1370 O O . PRO A 1 180 ? 4.028 1.332 5.391 1.00 87.25 180 PRO A O 1
ATOM 1373 N N . ASP A 1 181 ? 5.542 1.282 7.054 1.00 89.19 181 ASP A N 1
ATOM 1374 C CA . ASP A 1 181 ? 6.465 0.380 6.374 1.00 89.19 181 ASP A CA 1
ATOM 1375 C C . ASP A 1 181 ? 5.826 -1.003 6.178 1.00 89.19 181 ASP A C 1
ATOM 1377 O O . ASP A 1 181 ? 5.549 -1.734 7.127 1.00 89.19 181 ASP A O 1
ATOM 1381 N N . GLN A 1 182 ? 5.588 -1.363 4.917 1.00 90.31 182 GLN A N 1
ATOM 1382 C CA . GLN A 1 182 ? 5.019 -2.649 4.511 1.00 90.31 182 GLN A CA 1
ATOM 1383 C C . GLN A 1 182 ? 6.039 -3.523 3.777 1.00 90.31 182 GLN A C 1
ATOM 1385 O O . GLN A 1 182 ? 5.685 -4.566 3.229 1.00 90.31 182 GLN A O 1
ATOM 1390 N N . THR A 1 183 ? 7.317 -3.143 3.754 1.00 92.38 183 THR A N 1
ATOM 1391 C CA . THR A 1 183 ? 8.347 -3.820 2.950 1.00 92.38 183 THR A CA 1
ATOM 1392 C C . THR A 1 183 ? 8.485 -5.297 3.305 1.00 92.38 183 THR A C 1
ATOM 1394 O O . THR A 1 183 ? 8.540 -6.147 2.420 1.00 92.38 183 THR A O 1
ATOM 1397 N N . ARG A 1 184 ? 8.454 -5.647 4.595 1.00 89.88 184 ARG A N 1
ATOM 1398 C CA . ARG A 1 184 ? 8.521 -7.048 5.044 1.00 89.88 184 ARG A CA 1
ATOM 1399 C C . ARG A 1 184 ? 7.279 -7.851 4.658 1.00 89.88 184 ARG A C 1
ATOM 1401 O O . ARG A 1 184 ? 7.408 -9.027 4.328 1.00 89.88 184 ARG A O 1
ATOM 1408 N N . ALA A 1 185 ? 6.103 -7.226 4.686 1.00 89.19 185 ALA A N 1
ATOM 1409 C CA . ALA A 1 185 ? 4.846 -7.861 4.298 1.00 89.19 185 ALA A CA 1
ATOM 1410 C C . ALA A 1 185 ? 4.758 -8.072 2.777 1.00 89.19 185 ALA A C 1
ATOM 1412 O O . ALA A 1 185 ? 4.267 -9.103 2.325 1.00 89.19 185 ALA A O 1
ATOM 1413 N N . LEU A 1 186 ? 5.283 -7.127 1.992 1.00 93.19 186 LEU A N 1
ATOM 1414 C CA . LEU A 1 186 ? 5.290 -7.167 0.529 1.00 93.19 186 LEU A CA 1
ATOM 1415 C C . LEU A 1 186 ? 6.393 -8.061 -0.048 1.00 93.19 186 LEU A C 1
ATOM 1417 O O . LEU A 1 186 ? 6.224 -8.606 -1.139 1.00 93.19 186 LEU A O 1
ATOM 1421 N N . LEU A 1 187 ? 7.508 -8.248 0.666 1.00 93.31 187 LEU A N 1
ATOM 1422 C CA . LEU A 1 187 ? 8.664 -8.994 0.168 1.00 93.31 187 LEU A CA 1
ATOM 1423 C C . LEU A 1 187 ? 8.312 -10.391 -0.384 1.00 93.31 187 LEU A C 1
ATOM 1425 O O . LEU A 1 187 ? 8.798 -10.706 -1.472 1.00 93.31 187 LEU A O 1
ATOM 1429 N N . PRO A 1 188 ? 7.483 -11.232 0.271 1.00 92.94 188 PRO A N 1
ATOM 1430 C CA . PRO A 1 188 ? 7.110 -12.535 -0.279 1.00 92.94 188 PRO A CA 1
ATOM 1431 C C . PRO A 1 188 ? 6.337 -12.444 -1.601 1.00 92.94 188 PRO A C 1
ATOM 1433 O O . PRO A 1 188 ? 6.564 -13.257 -2.494 1.00 92.94 188 PRO A O 1
ATOM 1436 N N . ALA A 1 189 ? 5.448 -11.459 -1.751 1.00 93.56 189 ALA A N 1
ATOM 1437 C CA . ALA A 1 189 ? 4.707 -11.231 -2.992 1.00 93.56 189 ALA A CA 1
ATOM 1438 C C . ALA A 1 189 ? 5.635 -10.772 -4.121 1.00 93.56 189 ALA A C 1
ATOM 1440 O O . ALA A 1 189 ? 5.650 -11.374 -5.192 1.00 93.56 189 ALA A O 1
ATOM 1441 N N . VAL A 1 190 ? 6.483 -9.776 -3.854 1.00 94.56 190 VAL A N 1
ATOM 1442 C CA . VAL A 1 190 ? 7.464 -9.283 -4.833 1.00 94.56 190 VAL A CA 1
ATOM 1443 C C . VAL A 1 190 ? 8.439 -10.397 -5.233 1.00 94.56 190 VAL A C 1
ATOM 1445 O O . VAL A 1 190 ? 8.713 -10.593 -6.416 1.00 94.56 190 VAL A O 1
ATOM 1448 N N . SER A 1 191 ? 8.905 -11.195 -4.267 1.00 94.06 191 SER A N 1
ATOM 1449 C CA . SER A 1 191 ? 9.858 -12.284 -4.517 1.00 94.06 191 SER A CA 1
ATOM 1450 C C . SER A 1 191 ? 9.260 -13.452 -5.303 1.00 94.06 191 SER A C 1
ATOM 1452 O O . SER A 1 191 ? 9.998 -14.176 -5.967 1.00 94.06 191 SER A O 1
ATOM 1454 N N . ARG A 1 192 ? 7.936 -13.656 -5.267 1.00 93.19 192 ARG A N 1
ATOM 1455 C CA . ARG A 1 192 ? 7.272 -14.652 -6.124 1.00 93.19 192 ARG A CA 1
ATOM 1456 C C . ARG A 1 192 ? 7.351 -14.281 -7.602 1.00 93.19 192 ARG A C 1
ATOM 1458 O O . ARG A 1 192 ? 7.470 -15.176 -8.433 1.00 93.19 192 ARG A O 1
ATOM 1465 N N . VAL A 1 193 ? 7.319 -12.985 -7.916 1.00 91.19 193 VAL A N 1
ATOM 1466 C CA . VAL A 1 193 ? 7.377 -12.492 -9.299 1.00 91.19 193 VAL A CA 1
ATOM 1467 C C . VAL A 1 193 ? 8.820 -12.297 -9.770 1.00 91.19 193 VAL A C 1
ATOM 1469 O O . VAL A 1 193 ? 9.159 -12.680 -10.887 1.00 91.19 193 VAL A O 1
ATOM 1472 N N . LEU A 1 194 ? 9.683 -11.726 -8.923 1.00 90.62 194 LEU A N 1
ATOM 1473 C CA . LEU A 1 194 ? 11.049 -11.333 -9.297 1.00 90.62 194 LEU A CA 1
ATOM 1474 C C . LEU A 1 194 ? 12.130 -12.346 -8.890 1.00 90.62 194 LEU A C 1
ATOM 1476 O O . LEU A 1 194 ? 13.276 -12.230 -9.319 1.00 90.62 194 LEU A O 1
ATOM 1480 N N . GLY A 1 195 ? 11.787 -13.347 -8.079 1.00 91.19 195 GLY A N 1
ATOM 1481 C CA . GLY A 1 195 ? 12.756 -14.211 -7.408 1.00 91.19 195 GLY A CA 1
ATOM 1482 C C . GLY A 1 195 ? 13.311 -13.579 -6.126 1.00 91.19 195 GLY A C 1
ATOM 1483 O O . GLY A 1 195 ? 12.893 -12.502 -5.704 1.00 91.19 195 GLY A O 1
ATOM 1484 N N . ALA A 1 196 ? 14.259 -14.255 -5.475 1.00 92.12 196 ALA A N 1
ATOM 1485 C CA . ALA A 1 196 ? 14.876 -13.747 -4.249 1.00 92.12 196 ALA A CA 1
ATOM 1486 C C . ALA A 1 196 ? 15.704 -12.469 -4.516 1.00 92.12 196 ALA A C 1
ATOM 1488 O O . ALA A 1 196 ? 16.364 -12.395 -5.555 1.00 92.12 196 ALA A O 1
ATOM 1489 N N . PRO A 1 197 ? 15.711 -11.485 -3.595 1.00 93.25 197 PRO A N 1
ATOM 1490 C CA . PRO A 1 197 ? 16.520 -10.280 -3.753 1.00 93.25 197 PRO A CA 1
ATOM 1491 C C . PRO A 1 197 ? 18.014 -10.616 -3.784 1.00 93.25 197 PRO A C 1
ATOM 1493 O O . PRO A 1 197 ? 18.484 -11.500 -3.063 1.00 93.25 197 PRO A O 1
ATOM 1496 N N . HIS A 1 198 ? 18.770 -9.885 -4.602 1.00 93.56 198 HIS A N 1
ATOM 1497 C CA . HIS A 1 198 ? 20.225 -10.032 -4.711 1.00 93.56 198 HIS A CA 1
ATOM 1498 C C . HIS A 1 198 ? 20.958 -9.293 -3.581 1.00 93.56 198 HIS A C 1
ATOM 1500 O O . HIS A 1 198 ? 22.049 -9.699 -3.184 1.00 93.56 198 HIS A O 1
ATOM 1506 N N . SER A 1 199 ? 20.351 -8.231 -3.042 1.00 89.81 199 SER A N 1
ATOM 1507 C CA . SER A 1 199 ? 20.849 -7.468 -1.894 1.00 89.81 199 SER A CA 1
ATOM 1508 C C . SER A 1 199 ? 19.707 -7.102 -0.945 1.00 89.81 199 SER A C 1
ATOM 1510 O O . SER A 1 199 ? 18.569 -6.915 -1.376 1.00 89.81 199 SER A O 1
ATOM 1512 N N . GLN A 1 200 ? 20.002 -7.013 0.354 1.00 90.62 200 GLN A N 1
ATOM 1513 C CA . GLN A 1 200 ? 19.035 -6.623 1.382 1.00 90.62 200 GLN A CA 1
ATOM 1514 C C . GLN A 1 200 ? 19.715 -5.844 2.515 1.00 90.62 200 GLN A C 1
ATOM 1516 O O . GLN A 1 200 ? 20.752 -6.265 3.029 1.00 90.62 200 GLN A O 1
ATOM 1521 N N . ASP A 1 201 ? 19.077 -4.763 2.953 1.00 86.62 201 ASP A N 1
ATOM 1522 C CA . ASP A 1 201 ? 19.338 -4.089 4.222 1.00 86.62 201 ASP A CA 1
ATOM 1523 C C . ASP A 1 201 ? 18.052 -4.104 5.056 1.00 86.62 201 ASP A C 1
ATOM 1525 O O . ASP A 1 201 ? 17.105 -3.353 4.824 1.00 86.62 201 ASP A O 1
ATOM 1529 N N . ARG A 1 202 ? 18.019 -4.994 6.050 1.00 77.94 202 ARG A N 1
ATOM 1530 C CA . ARG A 1 202 ? 16.848 -5.191 6.914 1.00 77.94 202 ARG A CA 1
ATOM 1531 C C . ARG A 1 202 ? 16.636 -4.064 7.920 1.00 77.94 202 ARG A C 1
ATOM 1533 O O . ARG A 1 202 ? 15.531 -3.959 8.447 1.00 77.94 202 ARG A O 1
ATOM 1540 N N . TYR A 1 203 ? 17.675 -3.284 8.218 1.00 75.38 203 TYR A N 1
ATOM 1541 C CA . TYR A 1 203 ? 17.582 -2.147 9.133 1.00 75.38 203 TYR A CA 1
ATOM 1542 C C . TYR A 1 203 ? 16.993 -0.926 8.436 1.00 75.38 203 TYR A C 1
ATOM 1544 O O . TYR A 1 203 ? 16.322 -0.126 9.076 1.00 75.38 203 TYR A O 1
ATOM 1552 N N . GLN A 1 204 ? 17.218 -0.810 7.128 1.00 79.38 204 GLN A N 1
ATOM 1553 C CA . GLN A 1 204 ? 16.655 0.252 6.295 1.00 79.38 204 GLN A CA 1
ATOM 1554 C C . GLN A 1 204 ? 15.425 -0.191 5.501 1.00 79.38 204 GLN A C 1
ATOM 1556 O O . GLN A 1 204 ? 14.959 0.554 4.642 1.00 79.38 204 GLN A O 1
ATOM 1561 N N . SER A 1 205 ? 14.913 -1.400 5.758 1.00 85.81 205 SER A N 1
ATOM 1562 C CA . SER A 1 205 ? 13.752 -1.947 5.054 1.00 85.81 205 SER A CA 1
ATOM 1563 C C . SER A 1 205 ? 13.899 -1.855 3.532 1.00 85.81 205 SER A C 1
ATOM 1565 O O . SER A 1 205 ? 13.005 -1.394 2.833 1.00 85.81 205 SER A O 1
ATOM 1567 N N . SER A 1 206 ? 15.062 -2.262 3.020 1.00 90.56 206 SER A N 1
ATOM 1568 C CA . SER A 1 206 ? 15.433 -2.114 1.614 1.00 90.56 206 SER A CA 1
ATOM 1569 C C . SER A 1 206 ? 15.873 -3.447 1.018 1.00 90.56 206 SER A C 1
ATOM 1571 O O . SER A 1 206 ? 16.683 -4.172 1.602 1.00 90.56 206 SER A O 1
ATOM 1573 N N . TYR A 1 207 ? 15.337 -3.775 -0.153 1.00 93.88 207 TYR A N 1
ATOM 1574 C CA . TYR A 1 207 ? 15.625 -4.994 -0.904 1.00 93.88 207 TYR A CA 1
ATOM 1575 C C . TYR A 1 207 ? 15.825 -4.640 -2.373 1.00 93.88 207 TYR A C 1
ATOM 1577 O O . TYR A 1 207 ? 15.048 -3.860 -2.926 1.00 93.88 207 TYR A O 1
ATOM 1585 N N . SER A 1 208 ? 16.832 -5.235 -3.010 1.00 93.25 208 SER A N 1
ATOM 1586 C CA . SER A 1 208 ? 17.214 -4.891 -4.381 1.00 93.25 208 SER A CA 1
ATOM 1587 C C . SER A 1 208 ? 17.440 -6.127 -5.242 1.00 93.25 208 SER A C 1
ATOM 1589 O O . SER A 1 208 ? 17.986 -7.138 -4.788 1.00 93.25 208 SER A O 1
ATOM 1591 N N . TRP A 1 209 ? 17.076 -6.003 -6.514 1.00 94.00 209 TRP A N 1
ATOM 1592 C CA . TRP A 1 209 ? 17.380 -6.948 -7.576 1.00 94.00 209 TRP A CA 1
ATOM 1593 C C . TRP A 1 209 ? 18.138 -6.211 -8.671 1.00 94.00 209 TRP A C 1
ATOM 1595 O O . TRP A 1 209 ? 17.694 -5.172 -9.149 1.00 94.00 209 TRP A O 1
ATOM 1605 N N . ASP A 1 210 ? 19.262 -6.770 -9.090 1.00 90.94 210 ASP A N 1
ATOM 1606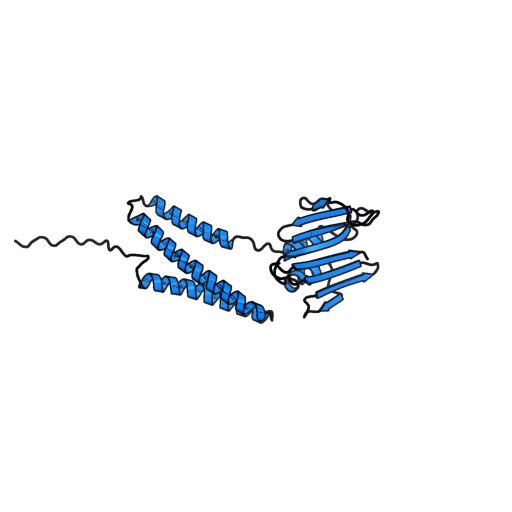 C CA . ASP A 1 210 ? 20.062 -6.245 -10.193 1.00 90.94 210 ASP A CA 1
ATOM 1607 C C . ASP A 1 210 ? 20.321 -7.380 -11.181 1.00 90.94 210 ASP A C 1
ATOM 1609 O O . ASP A 1 210 ? 20.914 -8.397 -10.814 1.00 90.94 210 ASP A O 1
ATOM 1613 N N . TRP A 1 211 ? 19.882 -7.225 -12.427 1.00 86.50 211 TRP A N 1
ATOM 1614 C CA . TRP A 1 211 ? 20.111 -8.198 -13.494 1.00 86.50 211 TRP A CA 1
ATOM 1615 C C . TRP A 1 211 ? 21.091 -7.647 -14.540 1.00 86.50 211 TRP A C 1
ATOM 1617 O O . TRP A 1 211 ? 21.339 -6.438 -14.600 1.00 86.50 211 TRP A O 1
ATOM 1627 N N . PRO A 1 212 ? 21.662 -8.521 -15.391 1.00 78.88 212 PRO A N 1
ATOM 1628 C CA . PRO A 1 212 ? 22.337 -8.091 -16.611 1.00 78.88 212 PRO A CA 1
ATOM 1629 C C . PRO A 1 212 ? 21.416 -7.235 -17.498 1.00 78.88 212 PRO A C 1
ATOM 1631 O O . PRO A 1 212 ? 20.197 -7.277 -17.353 1.00 78.88 212 PRO 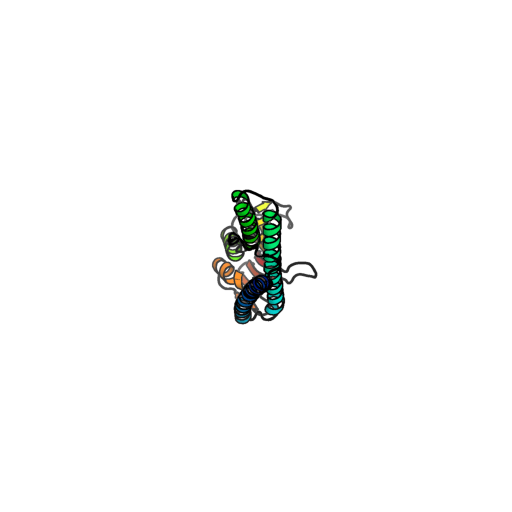A O 1
ATOM 1634 N N . GLU A 1 213 ? 22.003 -6.488 -18.437 1.00 69.19 213 GLU A N 1
ATOM 1635 C CA . GLU A 1 213 ? 21.253 -5.679 -19.416 1.00 69.19 213 GLU A CA 1
ATOM 1636 C C . GLU A 1 213 ? 20.375 -4.597 -18.778 1.00 69.19 213 GLU A C 1
ATOM 1638 O O . GLU A 1 213 ? 19.230 -4.391 -19.161 1.00 69.19 213 GLU A O 1
ATOM 1643 N N . TYR A 1 214 ? 20.944 -3.865 -17.816 1.00 67.06 214 TYR A N 1
ATOM 1644 C CA . TYR A 1 214 ? 20.378 -2.613 -17.313 1.00 67.06 214 TYR A CA 1
ATOM 1645 C C . TYR A 1 214 ? 19.090 -2.753 -16.481 1.00 67.06 214 TYR A C 1
ATOM 1647 O O . TYR A 1 214 ? 18.600 -1.761 -15.958 1.00 67.06 214 TYR A O 1
ATOM 1655 N N . ARG A 1 215 ? 18.570 -3.954 -16.228 1.00 81.44 215 ARG A N 1
ATOM 1656 C CA . ARG A 1 215 ? 17.377 -4.122 -15.390 1.00 81.44 215 ARG A CA 1
ATOM 1657 C C . ARG A 1 215 ? 17.709 -4.066 -13.893 1.00 81.44 215 ARG A C 1
ATOM 1659 O O . ARG A 1 215 ? 18.545 -4.825 -13.406 1.00 81.44 215 ARG A O 1
ATOM 1666 N N . ALA A 1 216 ? 17.000 -3.218 -13.153 1.00 91.12 216 ALA A N 1
ATOM 1667 C CA . ALA A 1 216 ? 17.083 -3.143 -11.696 1.00 91.12 216 ALA A CA 1
ATOM 1668 C C . ALA A 1 216 ? 15.687 -3.039 -11.076 1.00 91.12 216 ALA A C 1
ATOM 1670 O O . ALA A 1 216 ? 14.780 -2.457 -11.666 1.00 91.12 216 ALA A O 1
ATOM 1671 N N . ALA A 1 217 ? 15.516 -3.577 -9.874 1.00 93.75 217 ALA A N 1
ATOM 1672 C CA . ALA A 1 217 ? 14.314 -3.393 -9.081 1.00 93.75 217 ALA A CA 1
ATOM 1673 C C . ALA A 1 217 ? 14.649 -3.131 -7.615 1.00 93.75 217 ALA A C 1
ATOM 1675 O O . ALA A 1 217 ? 15.689 -3.560 -7.111 1.00 93.75 217 ALA A O 1
ATOM 1676 N N . SER A 1 218 ? 13.750 -2.448 -6.916 1.00 95.50 218 SER A N 1
ATOM 1677 C CA . SER A 1 218 ? 13.855 -2.246 -5.477 1.00 95.50 218 SER A CA 1
ATOM 1678 C C . SER A 1 218 ? 12.499 -2.279 -4.788 1.00 95.50 218 SER A C 1
ATOM 1680 O O . SER A 1 218 ? 11.481 -1.890 -5.359 1.00 95.50 218 SER A O 1
ATOM 1682 N N . LEU A 1 219 ? 12.518 -2.719 -3.536 1.00 97.06 219 LEU A N 1
ATOM 1683 C CA . LEU A 1 219 ? 11.437 -2.604 -2.571 1.00 97.06 219 LEU A CA 1
ATOM 1684 C C . LEU A 1 219 ? 12.007 -1.878 -1.357 1.00 97.06 219 LEU A C 1
ATOM 1686 O O . LEU A 1 219 ? 12.901 -2.410 -0.700 1.00 97.06 219 LEU A O 1
ATOM 1690 N N . HIS A 1 220 ? 11.520 -0.676 -1.073 1.00 96.31 220 HIS A N 1
ATOM 1691 C CA . HIS A 1 220 ? 12.017 0.120 0.045 1.00 96.31 220 HIS A CA 1
ATOM 1692 C C . HIS A 1 220 ? 10.935 1.009 0.653 1.00 96.31 220 HIS A C 1
ATOM 1694 O O . HIS A 1 220 ? 9.942 1.338 0.003 1.00 96.31 220 HIS A O 1
ATOM 1700 N N . TYR A 1 221 ? 11.126 1.403 1.909 1.00 94.88 221 TYR A N 1
ATOM 1701 C CA . TYR A 1 221 ? 10.250 2.349 2.590 1.00 94.88 221 TYR A CA 1
ATOM 1702 C C . TYR A 1 221 ? 10.847 3.755 2.579 1.00 94.88 221 TYR A C 1
ATOM 1704 O O . TYR A 1 221 ? 12.033 3.950 2.843 1.00 94.88 221 TYR A O 1
ATOM 1712 N N . VAL A 1 222 ? 10.006 4.746 2.292 1.00 93.56 222 VAL A N 1
ATOM 1713 C CA . VAL A 1 222 ? 10.337 6.165 2.392 1.00 93.56 222 VAL A CA 1
ATOM 1714 C C . VAL A 1 222 ? 9.485 6.776 3.506 1.00 93.56 222 VAL A C 1
ATOM 1716 O O . VAL A 1 222 ? 8.260 6.862 3.355 1.00 93.56 222 VAL A O 1
ATOM 1719 N N . PRO A 1 223 ? 10.093 7.213 4.625 1.00 89.75 223 PRO A N 1
ATOM 1720 C CA . PRO A 1 223 ? 9.353 7.856 5.700 1.00 89.75 223 PRO A CA 1
ATOM 1721 C C . PRO A 1 223 ? 8.747 9.181 5.229 1.00 89.75 223 PRO A C 1
ATOM 1723 O O . PRO A 1 223 ? 9.352 9.940 4.469 1.00 89.75 223 PRO A O 1
ATOM 1726 N N . GLY A 1 224 ? 7.528 9.450 5.690 1.00 86.06 224 GLY A N 1
ATOM 1727 C CA . GLY A 1 224 ? 6.815 10.684 5.385 1.00 86.06 224 GLY A CA 1
ATOM 1728 C C . GLY A 1 224 ? 7.409 11.887 6.118 1.00 86.06 224 GLY A C 1
ATOM 1729 O O . GLY A 1 224 ? 8.005 11.760 7.188 1.00 86.06 224 GLY A O 1
ATOM 1730 N N . GLY A 1 225 ? 7.235 13.075 5.538 1.00 83.38 225 GLY A N 1
ATOM 1731 C CA . GLY A 1 225 ? 7.527 14.336 6.219 1.00 83.38 225 GLY A CA 1
ATOM 1732 C C . GLY A 1 225 ? 6.434 14.726 7.228 1.00 83.38 225 GLY A C 1
ATOM 1733 O O . GLY A 1 225 ? 5.407 14.053 7.332 1.00 83.38 225 GLY A O 1
ATOM 1734 N N . PRO A 1 226 ? 6.601 15.849 7.951 1.00 76.88 226 PRO A N 1
ATOM 1735 C CA . PRO A 1 226 ? 5.581 16.352 8.869 1.00 76.88 226 PRO A CA 1
ATOM 1736 C C . PRO A 1 226 ? 4.225 16.531 8.167 1.00 76.88 226 PRO A C 1
ATOM 1738 O O . PRO A 1 226 ? 4.097 17.334 7.246 1.00 76.88 226 PRO A O 1
ATOM 1741 N N . GLY A 1 227 ? 3.213 15.777 8.604 1.00 75.75 227 GLY A N 1
ATOM 1742 C CA . GLY A 1 227 ? 1.852 15.842 8.056 1.00 75.75 227 GLY A CA 1
ATOM 1743 C C . GLY A 1 227 ? 1.608 15.035 6.774 1.00 75.75 227 GLY A C 1
ATOM 1744 O O . GLY A 1 227 ? 0.504 15.107 6.239 1.00 75.75 227 GLY A O 1
ATOM 1745 N N . ALA A 1 228 ? 2.583 14.256 6.295 1.00 80.50 228 ALA A N 1
ATOM 1746 C CA . ALA A 1 228 ? 2.421 13.356 5.154 1.00 80.50 228 ALA A CA 1
ATOM 1747 C C . ALA A 1 228 ? 2.657 11.894 5.576 1.00 80.50 228 ALA A C 1
ATOM 1749 O O . ALA A 1 228 ? 3.604 11.630 6.320 1.00 80.50 228 ALA A O 1
ATOM 1750 N N . PRO A 1 229 ? 1.836 10.930 5.116 1.00 83.44 229 PRO A N 1
ATOM 1751 C CA . PRO A 1 229 ? 2.096 9.521 5.380 1.00 83.44 229 PRO A CA 1
ATOM 1752 C C . PRO A 1 229 ? 3.387 9.076 4.682 1.00 83.44 229 PRO A C 1
ATOM 1754 O O . PRO A 1 229 ? 3.721 9.569 3.599 1.00 83.44 229 PRO A O 1
ATOM 1757 N N . GLY A 1 230 ? 4.092 8.125 5.297 1.00 89.25 230 GLY A N 1
ATOM 1758 C CA . GLY A 1 230 ? 5.162 7.394 4.625 1.00 89.25 230 GLY A CA 1
ATOM 1759 C C . GLY A 1 230 ? 4.637 6.571 3.456 1.00 89.25 230 GLY A C 1
ATOM 1760 O O . GLY A 1 230 ? 3.426 6.480 3.220 1.00 89.25 230 GLY A O 1
ATOM 1761 N N . GLN A 1 231 ? 5.560 6.021 2.675 1.00 94.50 231 GLN A N 1
ATOM 1762 C CA . GLN A 1 231 ? 5.216 5.229 1.503 1.00 94.50 231 GLN A CA 1
ATOM 1763 C C . GLN A 1 231 ? 6.166 4.054 1.350 1.00 94.50 231 GLN A C 1
ATOM 1765 O O . GLN A 1 231 ? 7.383 4.218 1.391 1.00 94.50 231 GLN A O 1
ATOM 1770 N N . THR A 1 232 ? 5.605 2.874 1.108 1.00 95.81 232 THR A N 1
ATOM 1771 C CA . THR A 1 232 ? 6.382 1.741 0.610 1.00 95.81 232 THR A CA 1
ATOM 1772 C C . THR A 1 232 ? 6.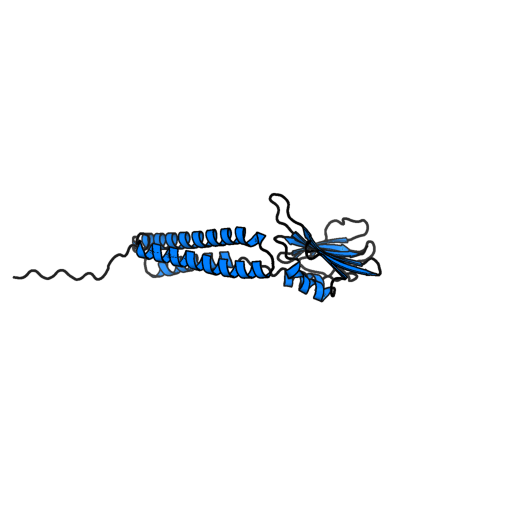405 1.796 -0.912 1.00 95.81 232 THR A C 1
ATOM 1774 O O . THR A 1 232 ? 5.365 1.981 -1.549 1.00 95.81 232 THR A O 1
ATOM 1777 N N . ILE A 1 233 ? 7.594 1.675 -1.492 1.00 96.62 233 ILE A N 1
ATOM 1778 C CA . ILE A 1 233 ? 7.841 1.811 -2.923 1.00 96.62 233 ILE A CA 1
ATOM 1779 C C . ILE A 1 233 ? 8.329 0.475 -3.468 1.00 96.62 233 ILE A C 1
ATOM 1781 O O . ILE A 1 233 ? 9.309 -0.080 -2.971 1.00 96.62 233 ILE A O 1
ATOM 1785 N N . VAL A 1 234 ? 7.674 -0.008 -4.523 1.00 97.12 234 VAL A N 1
ATOM 1786 C CA . VAL A 1 234 ? 8.213 -1.055 -5.399 1.00 97.12 234 VAL A CA 1
ATOM 1787 C C . VAL A 1 234 ? 8.544 -0.395 -6.718 1.00 97.12 234 VAL A C 1
ATOM 1789 O O . VAL A 1 234 ? 7.710 0.295 -7.295 1.00 97.12 234 VAL A O 1
ATOM 1792 N N . SER A 1 235 ? 9.756 -0.586 -7.206 1.00 95.69 235 SER A N 1
ATOM 1793 C CA . SER A 1 235 ? 10.165 -0.000 -8.471 1.00 95.69 235 SER A CA 1
ATOM 1794 C C . SER A 1 235 ? 10.942 -0.994 -9.306 1.00 95.69 235 SER A C 1
ATOM 1796 O O . SER A 1 235 ? 11.750 -1.751 -8.778 1.00 95.69 235 SER A O 1
ATOM 1798 N N . LEU A 1 236 ? 10.661 -1.012 -10.602 1.00 94.06 236 LEU A N 1
ATOM 1799 C CA . LEU A 1 236 ? 11.356 -1.790 -11.611 1.00 94.06 236 LEU A CA 1
ATOM 1800 C C . LEU A 1 236 ? 11.754 -0.818 -12.714 1.00 94.06 236 LEU A C 1
ATOM 1802 O O . LEU A 1 236 ? 10.913 -0.081 -13.222 1.00 94.06 236 LEU A O 1
ATOM 1806 N N . PHE A 1 237 ? 13.022 -0.823 -13.092 1.00 88.88 237 PHE A N 1
ATOM 1807 C CA . PHE A 1 237 ? 13.566 0.073 -14.099 1.00 88.88 237 PHE A CA 1
ATOM 1808 C C . PHE A 1 237 ? 14.410 -0.694 -15.101 1.00 88.88 237 PHE A C 1
ATOM 1810 O O . PHE A 1 237 ? 15.076 -1.680 -14.769 1.00 88.88 237 PHE A O 1
ATOM 1817 N N . TYR A 1 238 ? 14.386 -0.195 -16.325 1.00 79.81 238 TYR A N 1
ATOM 1818 C CA . TYR A 1 238 ? 15.410 -0.420 -17.325 1.00 79.81 238 TYR A CA 1
ATOM 1819 C C . TYR A 1 238 ? 16.371 0.779 -17.241 1.00 79.81 238 TYR A C 1
ATOM 1821 O O . TYR A 1 238 ? 15.911 1.921 -17.275 1.00 79.81 238 TYR A O 1
ATOM 1829 N N . ARG A 1 239 ? 17.664 0.538 -17.008 1.00 60.91 239 ARG A N 1
ATOM 1830 C CA . ARG A 1 239 ? 18.720 1.566 -16.959 1.00 60.91 239 ARG A CA 1
ATOM 1831 C C . ARG A 1 239 ? 19.129 2.027 -18.358 1.00 60.91 239 ARG A C 1
ATOM 1833 O O . ARG A 1 239 ? 18.946 1.267 -19.334 1.00 60.91 239 ARG A O 1
#

Sequence (239 aa):
MKPPSPPVVWEIDIPLATNPRLLKTLALVSGLAALISSLFMSVILGAQSDWDDIAPLLGIFALVGLGMFVSFVLIALTVQTLEHRTMPFTTLSRGALWSLLLMLLTFGAVQADAVTEVERILDDIRQDQPVPRLDYLHPVAPMNPGCALFEGQYGAVTLQVETHPDSPRVASLLLRIPGPDQTRALLPAVSRVLGAPHSQDRYQSSYSWDWPEYRAASLHYVPGGPGAPGQTIVSLFYR

Radius of gyration: 28.19 Å; chains: 1; bounding box: 86×31×86 Å

pLDDT: mean 82.01, std 14.14, range [35.88, 97.62]

Secondary structure (DSSP, 8-state):
-PPPPPP--------TTT-HHHHHHHHHHHHHHHHHHHHHHHHHHHHTT--TTHHHHHHHHHHHHHHHHHHHHHHHHHHHHHHTS---TTTHHHHHHHHHHHHHHHH-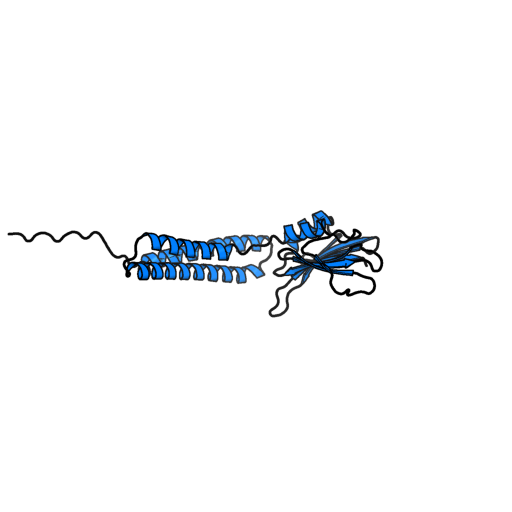S----HHHHHHHHHHHS-TTSBPP--TTEEEE--SSTT--EEEEEETTEEEEEEEETTEEEEEEEEEEEESS--HHHHHHHHHHHH-S-SEEETTTTEEEEE-STTEEEEEEEE---TTS--EEEEEEEE-